Protein AF-A0AAJ2DLQ4-F1 (afdb_monomer_lite)

pLDDT: mean 81.09, std 18.71, range [34.62, 97.81]

Secondary structure (DSSP, 8-state):
----PPP-----------------SSHHHHHHHHHHHHHHHHHHHHHHHHHHHHHHHHHHHHHH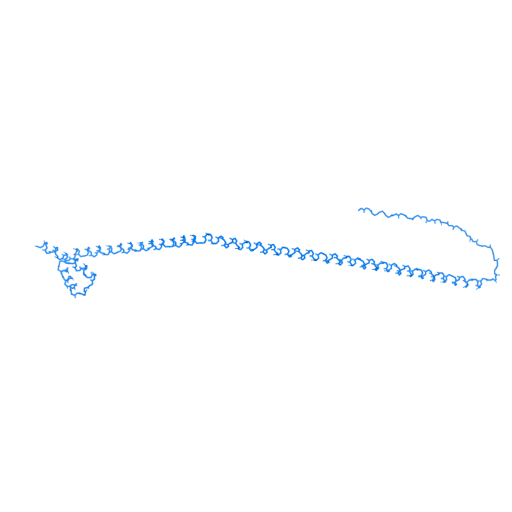HHHHHHHHHHHHHHHHHHHHHHHHHHHHHHHHHHHHHHHHHHHHHHHHHHHHHHHHHHHHHHHHHHHHHHHHHHHHHHHHHHHHHHHHHHHS-HHHHHHHHHHHHHS---HHHHHHHHHHHHHHHHHHH--

Radius of gyration: 66.44 Å; chains: 1; bounding box: 105×53×180 Å

Structure (mmCIF, N/CA/C/O backbone):
data_AF-A0AAJ2DLQ4-F1
#
_entry.id   AF-A0AAJ2DLQ4-F1
#
loop_
_atom_site.group_PDB
_atom_site.id
_atom_site.type_symbol
_atom_site.label_atom_id
_atom_site.label_alt_id
_atom_site.label_comp_id
_atom_site.label_asym_id
_atom_site.label_entity_id
_atom_site.label_seq_id
_atom_site.pdbx_PDB_ins_code
_atom_site.Cartn_x
_atom_site.Cartn_y
_atom_site.Cartn_z
_atom_site.occupancy
_atom_site.B_iso_or_equiv
_atom_site.auth_seq_id
_atom_site.auth_comp_id
_atom_site.auth_asym_id
_atom_site.auth_atom_id
_atom_site.pdbx_PDB_model_num
ATOM 1 N N . MET A 1 1 ? 45.004 25.767 -46.914 1.00 37.88 1 MET A N 1
ATOM 2 C CA . MET A 1 1 ? 46.397 25.852 -47.410 1.00 37.88 1 MET A CA 1
ATOM 3 C C . MET A 1 1 ? 46.372 26.240 -48.883 1.00 37.88 1 MET A C 1
ATOM 5 O O . MET A 1 1 ? 45.371 26.012 -49.541 1.00 37.88 1 MET A O 1
ATOM 9 N N . LYS A 1 2 ? 47.422 26.938 -49.319 1.00 35.97 2 LYS A N 1
ATOM 10 C CA . LYS A 1 2 ? 47.554 27.770 -50.526 1.00 35.97 2 LYS A CA 1
ATOM 11 C C . LYS A 1 2 ? 47.324 26.996 -51.839 1.00 35.97 2 LYS A C 1
ATOM 13 O O . LYS A 1 2 ? 47.897 25.928 -52.007 1.00 35.97 2 LYS A O 1
ATOM 18 N N . ILE A 1 3 ? 46.566 27.579 -52.774 1.00 46.31 3 ILE A N 1
ATOM 19 C CA . ILE A 1 3 ? 46.529 27.164 -54.186 1.00 46.31 3 ILE A CA 1
ATOM 20 C C . ILE A 1 3 ? 47.577 28.004 -54.924 1.00 46.31 3 ILE A C 1
ATOM 22 O O . ILE A 1 3 ? 47.355 29.176 -55.214 1.00 46.31 3 ILE A O 1
ATOM 26 N N . THR A 1 4 ? 48.745 27.423 -55.177 1.00 44.44 4 THR A N 1
ATOM 27 C CA . THR A 1 4 ? 49.742 27.948 -56.119 1.00 44.44 4 THR A CA 1
ATOM 28 C C . THR A 1 4 ? 49.509 27.285 -57.469 1.00 44.44 4 THR A C 1
ATOM 30 O O . THR A 1 4 ? 49.862 26.121 -57.643 1.00 44.44 4 THR A O 1
ATOM 33 N N . SER A 1 5 ? 48.905 28.014 -58.411 1.00 45.94 5 SER A N 1
ATOM 34 C CA . SER A 1 5 ? 48.854 27.601 -59.814 1.00 45.94 5 SER A CA 1
ATOM 35 C C . SER A 1 5 ? 50.098 28.111 -60.534 1.00 45.94 5 SER A C 1
ATOM 37 O O . SER A 1 5 ? 50.405 29.303 -60.508 1.00 45.94 5 SER A O 1
ATOM 39 N N . LEU A 1 6 ? 50.811 27.159 -61.127 1.00 46.56 6 LEU A N 1
ATOM 40 C CA . LEU A 1 6 ? 52.034 27.308 -61.901 1.00 46.56 6 LEU A CA 1
ATOM 41 C C . LEU A 1 6 ? 51.804 28.077 -63.210 1.00 46.56 6 LEU A C 1
ATOM 43 O O . LEU A 1 6 ? 50.752 27.975 -63.840 1.00 46.56 6 LEU A O 1
ATOM 47 N N . ALA A 1 7 ? 52.851 28.793 -63.613 1.00 50.50 7 ALA A N 1
ATOM 48 C CA . ALA A 1 7 ? 53.028 29.453 -64.897 1.00 50.50 7 ALA A CA 1
ATOM 49 C C . ALA A 1 7 ? 53.172 28.456 -66.058 1.00 50.50 7 ALA A C 1
ATOM 51 O O . ALA A 1 7 ? 53.771 27.397 -65.875 1.00 50.50 7 ALA A O 1
ATOM 52 N N . ILE A 1 8 ? 52.755 28.856 -67.266 1.00 49.22 8 ILE A N 1
ATOM 53 C CA . ILE A 1 8 ? 53.372 28.372 -68.506 1.00 49.22 8 ILE A CA 1
ATOM 54 C C . ILE A 1 8 ? 53.705 29.555 -69.416 1.00 49.22 8 ILE A C 1
ATOM 56 O O . ILE A 1 8 ? 52.907 30.447 -69.692 1.00 49.22 8 ILE A O 1
ATOM 60 N N . THR A 1 9 ? 54.970 29.509 -69.791 1.00 43.44 9 THR A N 1
ATOM 61 C CA . THR A 1 9 ? 55.842 30.415 -70.514 1.00 43.44 9 THR A CA 1
ATOM 62 C C . THR A 1 9 ? 55.790 30.166 -72.023 1.00 43.44 9 THR A C 1
ATOM 64 O O . THR A 1 9 ? 55.446 29.072 -72.457 1.00 43.44 9 THR A O 1
ATOM 67 N N . ALA A 1 10 ? 56.347 31.134 -72.762 1.00 40.91 10 ALA A N 1
ATOM 68 C CA . ALA A 1 10 ? 56.926 31.017 -74.107 1.00 40.91 10 ALA A CA 1
ATOM 69 C C . ALA A 1 10 ? 55.930 30.898 -75.281 1.00 40.91 10 ALA A C 1
ATOM 71 O O . ALA A 1 10 ? 54.938 30.196 -75.221 1.00 40.91 10 ALA A O 1
ATOM 72 N N . GLY A 1 11 ? 56.146 31.552 -76.417 1.00 38.03 11 GLY A N 1
ATOM 73 C CA . GLY A 1 11 ? 57.280 32.353 -76.844 1.00 38.03 11 GLY A CA 1
ATOM 74 C C . GLY A 1 11 ? 57.188 32.649 -78.343 1.00 38.03 11 GLY A C 1
ATOM 75 O O . GLY A 1 11 ? 56.412 32.037 -79.066 1.00 38.03 11 GLY A O 1
ATOM 76 N N . LEU A 1 12 ? 58.054 33.575 -78.751 1.00 44.09 12 LEU A N 1
ATOM 77 C CA . LEU A 1 12 ? 58.609 33.786 -80.091 1.00 44.09 12 LEU A CA 1
ATOM 78 C C . LEU A 1 12 ? 57.694 34.250 -81.243 1.00 44.09 12 LEU A C 1
ATOM 80 O O . LEU A 1 12 ? 57.064 33.484 -81.961 1.00 44.09 12 LEU A O 1
ATOM 84 N N . LEU A 1 13 ? 57.818 35.559 -81.483 1.00 46.16 13 LEU A N 1
ATOM 85 C CA . LEU A 1 13 ? 58.186 36.195 -82.756 1.00 46.16 13 LEU A CA 1
ATOM 86 C C . LEU A 1 13 ? 58.727 35.251 -83.849 1.00 46.16 13 LEU A C 1
ATOM 88 O O . LEU A 1 13 ? 59.739 34.587 -83.633 1.00 46.16 13 LEU A O 1
ATOM 92 N N . PHE A 1 14 ? 58.195 35.374 -85.069 1.00 41.28 14 PHE A N 1
ATOM 93 C CA . PHE A 1 14 ? 59.017 35.313 -86.279 1.00 41.28 14 PHE A CA 1
ATOM 94 C C . PHE A 1 14 ? 58.509 36.281 -87.352 1.00 41.28 14 PHE A C 1
ATOM 96 O O . PHE A 1 14 ? 57.311 36.461 -87.563 1.00 41.28 14 PHE A O 1
ATOM 103 N N . ALA A 1 15 ? 59.481 36.950 -87.961 1.00 39.16 15 ALA A N 1
ATOM 104 C CA . ALA A 1 15 ? 59.362 38.040 -88.906 1.00 39.16 15 ALA A CA 1
ATOM 105 C C . ALA A 1 15 ? 59.252 37.558 -90.361 1.00 39.16 15 ALA A C 1
ATOM 107 O O . ALA A 1 15 ? 59.738 36.485 -90.704 1.00 39.16 15 ALA A O 1
ATOM 108 N N . GLY A 1 16 ? 58.760 38.461 -91.214 1.00 34.62 16 GLY A N 1
ATOM 109 C CA . GLY A 1 16 ? 59.277 38.638 -92.573 1.00 34.62 16 GLY A CA 1
ATOM 110 C C . GLY A 1 16 ? 58.537 37.912 -93.696 1.00 34.62 16 GLY A C 1
ATOM 111 O O . GLY A 1 16 ? 58.620 36.699 -93.824 1.00 34.62 16 GLY A O 1
ATOM 112 N N . CYS A 1 17 ? 57.905 38.689 -94.579 1.00 36.66 17 CYS A N 1
ATOM 113 C CA . CYS A 1 17 ? 58.319 38.864 -95.983 1.00 36.66 17 CYS A CA 1
ATOM 114 C C . CYS A 1 17 ? 57.162 39.472 -96.792 1.00 36.66 17 CYS A C 1
ATOM 116 O O . CYS A 1 17 ? 56.135 38.828 -96.992 1.00 36.66 17 CYS A O 1
ATOM 118 N N . GLN A 1 18 ? 57.341 40.701 -97.293 1.00 38.44 18 GLN A N 1
ATOM 119 C CA . GLN A 1 18 ? 56.586 41.176 -98.452 1.00 38.44 18 GLN A CA 1
ATOM 120 C C . GLN A 1 18 ? 57.338 40.808 -99.727 1.00 38.44 18 GLN A C 1
ATOM 122 O O . GLN A 1 18 ? 58.557 40.931 -99.822 1.00 38.44 18 GLN A O 1
ATOM 127 N N . ALA A 1 19 ? 56.542 40.325 -100.667 1.00 40.41 19 ALA A N 1
ATOM 128 C CA . ALA A 1 19 ? 56.905 39.687 -101.909 1.00 40.41 19 ALA A CA 1
ATOM 129 C C . ALA A 1 19 ? 57.155 40.668 -103.063 1.00 40.41 19 ALA A C 1
ATOM 131 O O . ALA A 1 19 ? 56.517 41.713 -103.167 1.00 40.41 19 ALA A O 1
ATOM 132 N N . GLN A 1 20 ? 57.975 40.209 -104.003 1.00 36.38 20 GLN A N 1
ATOM 133 C CA . GLN A 1 20 ? 57.975 40.513 -105.437 1.00 36.38 20 GLN A CA 1
ATOM 134 C C . GLN A 1 20 ? 58.777 39.355 -106.088 1.00 36.38 20 GLN A C 1
ATOM 136 O O . GLN A 1 20 ? 59.769 38.938 -105.508 1.00 36.38 20 GLN A O 1
ATOM 141 N N . GLU A 1 21 ? 58.435 38.687 -107.194 1.00 36.47 21 GLU A N 1
ATOM 142 C CA . GLU A 1 21 ? 57.486 38.903 -108.285 1.00 36.47 21 GLU A CA 1
ATOM 143 C C . GLU A 1 21 ? 56.966 37.546 -108.852 1.00 36.47 21 GLU A C 1
ATOM 145 O O . GLU A 1 21 ? 57.405 36.464 -108.482 1.00 36.47 21 GLU A O 1
ATOM 150 N N . LYS A 1 22 ? 55.979 37.658 -109.746 1.00 44.88 22 LYS A N 1
ATOM 151 C CA . LYS A 1 22 ? 55.128 36.686 -110.487 1.00 44.88 22 LYS A CA 1
ATOM 152 C C . LYS A 1 22 ? 55.914 35.675 -111.385 1.00 44.88 22 LYS A C 1
ATOM 154 O O . LYS A 1 22 ? 57.047 36.001 -111.714 1.00 44.88 22 LYS A O 1
ATOM 159 N N . PRO A 1 23 ? 55.341 34.533 -111.891 1.00 46.25 23 PRO A N 1
ATOM 160 C CA . PRO A 1 23 ? 54.107 34.539 -112.697 1.00 46.25 23 PRO A CA 1
ATOM 161 C C . PRO A 1 23 ? 53.101 33.363 -112.638 1.00 46.25 23 PRO A C 1
ATOM 163 O O . PRO A 1 23 ? 53.409 32.180 -112.658 1.00 46.25 23 PRO A O 1
ATOM 166 N N . LYS A 1 24 ? 51.830 33.792 -112.692 1.00 49.19 24 LYS A N 1
ATOM 167 C CA . LYS A 1 24 ? 50.660 33.257 -113.416 1.00 49.19 24 LYS A CA 1
ATOM 168 C C . LYS A 1 24 ? 50.905 32.049 -114.346 1.00 49.19 24 LYS A C 1
ATOM 170 O O . LYS A 1 24 ? 51.494 32.240 -115.405 1.00 49.19 24 LYS A O 1
ATOM 175 N N . LYS A 1 25 ? 50.245 30.918 -114.039 1.00 42.00 25 LYS A N 1
ATOM 176 C CA . LYS A 1 25 ? 49.284 30.166 -114.902 1.00 42.00 25 LYS A CA 1
ATOM 177 C C . LYS A 1 25 ? 49.093 28.675 -114.524 1.00 42.00 25 LYS A C 1
ATOM 179 O O . LYS A 1 25 ? 48.755 27.889 -115.389 1.00 42.00 25 LYS A O 1
ATOM 184 N N . GLU A 1 26 ? 49.179 28.274 -113.252 1.00 41.88 26 GLU A N 1
ATOM 185 C CA . GLU A 1 26 ? 48.744 26.911 -112.835 1.00 41.88 26 GLU A CA 1
ATOM 186 C C . GLU A 1 26 ? 47.926 26.850 -111.523 1.00 41.88 26 GLU A C 1
ATOM 188 O O . GLU A 1 26 ? 47.514 25.779 -111.092 1.00 41.88 26 GLU A O 1
ATOM 193 N N . ALA A 1 27 ? 47.608 27.990 -110.899 1.00 43.84 27 ALA A N 1
ATOM 194 C CA . ALA A 1 27 ? 47.129 28.035 -109.508 1.00 43.84 27 ALA A CA 1
ATOM 195 C C . ALA A 1 27 ? 45.662 27.604 -109.258 1.00 43.84 27 ALA A C 1
ATOM 197 O O . ALA A 1 27 ? 45.304 27.274 -108.133 1.00 43.84 27 ALA A O 1
ATOM 198 N N . ALA A 1 28 ? 44.793 27.559 -110.275 1.00 44.59 28 ALA A N 1
ATOM 199 C CA . ALA A 1 28 ? 43.360 27.303 -110.056 1.00 44.59 28 ALA A CA 1
ATOM 200 C C . ALA A 1 28 ? 42.999 25.818 -109.817 1.00 44.59 28 ALA A C 1
ATOM 202 O O . ALA A 1 28 ? 41.897 25.519 -109.356 1.00 44.59 28 ALA A O 1
ATOM 203 N N . LYS A 1 29 ? 43.899 24.869 -110.121 1.00 44.53 29 LYS A N 1
ATOM 204 C CA . LYS A 1 29 ? 43.704 23.438 -109.801 1.00 44.53 29 LYS A CA 1
ATOM 205 C C . LYS A 1 29 ? 44.349 23.032 -108.476 1.00 44.53 29 LYS A C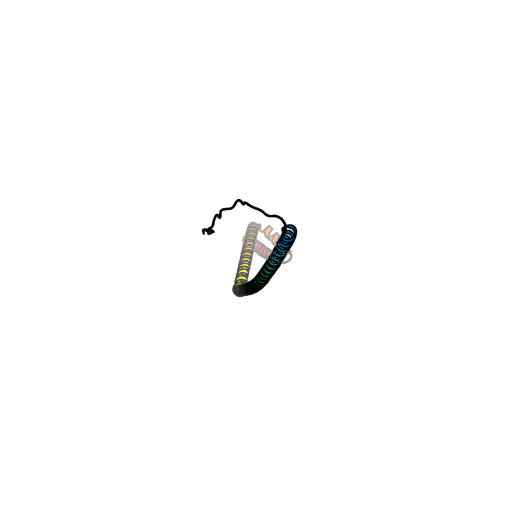 1
ATOM 207 O O . LYS A 1 29 ? 43.873 22.088 -107.852 1.00 44.53 29 LYS A O 1
ATOM 212 N N . THR A 1 30 ? 45.375 23.747 -108.028 1.00 46.75 30 THR A N 1
ATOM 213 C CA . THR A 1 30 ? 46.110 23.467 -106.788 1.00 46.75 30 THR A CA 1
ATOM 214 C C . THR A 1 30 ? 45.344 23.938 -105.547 1.00 46.75 30 THR A C 1
ATOM 216 O O . THR A 1 30 ? 45.248 23.185 -104.584 1.00 46.75 30 THR A O 1
ATOM 219 N N . GLU A 1 31 ? 44.657 25.085 -105.606 1.00 51.31 31 GLU A N 1
ATOM 220 C CA . GLU A 1 31 ? 43.888 25.640 -104.472 1.00 51.31 31 GLU A CA 1
ATOM 221 C C . GLU A 1 31 ? 42.673 24.771 -104.069 1.00 51.31 31 GLU A C 1
ATOM 223 O O . GLU A 1 31 ? 42.384 24.578 -102.888 1.00 51.31 31 GLU A O 1
ATOM 228 N N . LYS A 1 32 ? 42.001 24.139 -105.044 1.00 54.00 32 LYS A N 1
ATOM 229 C CA . LYS A 1 32 ? 40.868 23.221 -104.799 1.00 54.00 32 LYS A CA 1
ATOM 230 C C . LYS A 1 32 ? 41.306 21.871 -104.213 1.00 54.00 32 LYS A C 1
ATOM 232 O O . LYS A 1 32 ? 40.528 21.210 -103.526 1.00 54.00 32 LYS A O 1
ATOM 237 N N . VAL A 1 33 ? 42.539 21.446 -104.493 1.00 56.75 33 VAL A N 1
ATOM 238 C CA . VAL A 1 33 ? 43.141 20.242 -103.895 1.00 56.75 33 VAL A CA 1
ATOM 239 C C . VAL A 1 33 ? 43.591 20.533 -102.462 1.00 56.75 33 VAL A C 1
ATOM 241 O O . VAL A 1 33 ? 43.447 19.676 -101.596 1.00 56.75 33 VAL A O 1
ATOM 244 N N . GLU A 1 34 ? 44.064 21.745 -102.186 1.00 57.69 34 GLU A N 1
ATOM 245 C CA . GLU A 1 34 ? 44.500 22.163 -100.852 1.00 57.69 34 GLU A CA 1
ATOM 246 C C . GLU A 1 34 ? 43.324 22.387 -99.888 1.00 57.69 34 GLU A C 1
ATOM 248 O O . GLU A 1 34 ? 43.374 21.923 -98.751 1.00 57.69 34 GLU A O 1
ATOM 253 N N . GLN A 1 35 ? 42.208 22.958 -100.361 1.00 59.56 35 GLN A N 1
ATOM 254 C CA . GLN A 1 35 ? 40.962 23.042 -99.583 1.00 59.56 35 GLN A CA 1
ATOM 255 C C . GLN A 1 35 ? 40.383 21.662 -99.242 1.00 59.56 35 GLN A C 1
ATOM 257 O O . GLN A 1 35 ? 39.987 21.437 -98.102 1.00 59.56 35 GLN A O 1
ATOM 262 N N . ARG A 1 36 ? 40.392 20.707 -100.187 1.00 59.28 36 ARG A N 1
ATOM 263 C CA . ARG A 1 36 ? 39.953 19.324 -99.913 1.00 59.28 36 ARG A CA 1
ATOM 264 C C . ARG A 1 36 ? 40.846 18.624 -98.892 1.00 59.28 36 ARG A C 1
ATOM 266 O O . ARG A 1 36 ? 40.330 17.939 -98.019 1.00 59.28 36 ARG A O 1
ATOM 273 N N . LYS A 1 37 ? 42.164 18.841 -98.951 1.00 63.97 37 LYS A N 1
ATOM 274 C CA . LYS A 1 37 ? 43.095 18.315 -97.942 1.00 63.97 37 LYS A CA 1
ATOM 275 C C . LYS A 1 37 ? 42.855 18.933 -96.562 1.00 63.97 37 LYS A C 1
ATOM 277 O O . LYS A 1 37 ? 42.888 18.211 -95.575 1.00 63.97 37 LYS A O 1
ATOM 282 N N . GLN A 1 38 ? 42.568 20.232 -96.472 1.00 62.78 38 GLN A N 1
ATOM 283 C CA . GLN A 1 38 ? 42.236 20.877 -95.193 1.00 62.78 38 GLN A CA 1
ATOM 284 C C . GLN A 1 38 ? 40.878 20.427 -94.629 1.00 62.78 38 GLN A C 1
ATOM 286 O O . GLN A 1 38 ? 40.742 20.292 -93.415 1.00 62.78 38 GLN A O 1
ATOM 291 N N . GLU A 1 39 ? 39.883 20.171 -95.479 1.00 68.25 39 GLU A N 1
ATOM 292 C CA . GLU A 1 39 ? 38.576 19.647 -95.061 1.00 68.25 39 GLU A CA 1
ATOM 293 C C . GLU A 1 39 ? 38.675 18.192 -94.572 1.00 68.25 39 GLU A C 1
ATOM 295 O O . GLU A 1 39 ? 38.094 17.852 -93.542 1.00 68.25 39 GLU A O 1
ATOM 300 N N . GLU A 1 40 ? 39.476 17.348 -95.233 1.00 68.81 40 GLU A N 1
ATOM 301 C CA . GLU A 1 40 ? 39.745 15.981 -94.765 1.00 68.81 40 GLU A CA 1
ATOM 302 C C . GLU A 1 40 ? 40.536 15.952 -93.453 1.00 68.81 40 GLU A C 1
ATOM 304 O O . GLU A 1 40 ? 40.215 15.154 -92.573 1.00 68.81 40 GLU A O 1
ATOM 309 N N . VAL A 1 41 ? 41.509 16.853 -93.273 1.00 72.00 41 VAL A N 1
ATOM 310 C CA . VAL A 1 41 ? 42.245 16.987 -92.004 1.00 72.00 41 VAL A CA 1
ATOM 311 C C . VAL A 1 41 ? 41.320 17.453 -90.876 1.00 72.00 41 VAL A C 1
ATOM 313 O O . VAL A 1 41 ? 41.335 16.854 -89.805 1.00 72.00 41 VAL A O 1
ATOM 316 N N . LYS A 1 42 ? 40.446 18.441 -91.112 1.00 74.12 42 LYS A N 1
ATOM 317 C CA . LYS A 1 42 ? 39.451 18.876 -90.112 1.00 74.12 42 LYS A CA 1
ATOM 318 C C . LYS A 1 42 ? 38.457 17.773 -89.756 1.00 74.12 42 LYS A C 1
ATOM 320 O O . LYS A 1 42 ? 38.122 17.605 -88.590 1.00 74.12 42 LYS A O 1
ATOM 325 N N . LYS A 1 43 ? 38.013 16.991 -90.741 1.00 76.25 43 LYS A N 1
ATOM 326 C CA . LYS A 1 43 ? 37.102 15.862 -90.517 1.00 76.25 43 LYS A CA 1
ATOM 327 C C . LYS A 1 43 ? 37.775 14.715 -89.755 1.00 76.25 43 LYS A C 1
ATOM 329 O O . LYS A 1 43 ? 37.112 14.033 -88.977 1.00 76.25 43 LYS A O 1
ATOM 334 N N . ALA A 1 44 ? 39.074 14.501 -89.962 1.00 74.69 44 ALA A N 1
ATOM 335 C CA . ALA A 1 44 ? 39.863 13.555 -89.177 1.00 74.69 44 ALA A CA 1
ATOM 336 C C . ALA A 1 44 ? 40.072 14.046 -87.732 1.00 74.69 44 ALA A C 1
ATOM 338 O O . ALA A 1 44 ? 39.935 13.258 -86.801 1.00 74.69 44 ALA A O 1
ATOM 339 N N . GLU A 1 45 ? 40.326 15.342 -87.535 1.00 79.38 45 GLU A N 1
ATOM 340 C CA . GLU A 1 45 ? 40.464 15.957 -86.208 1.00 79.38 45 GLU A CA 1
ATOM 341 C C . GLU A 1 45 ? 39.147 15.922 -85.414 1.00 79.38 45 GLU A C 1
ATOM 343 O O . GLU A 1 45 ? 39.142 15.583 -84.233 1.00 79.38 45 GLU A O 1
ATOM 348 N N . GLU A 1 46 ? 38.010 16.194 -86.063 1.00 80.56 46 GLU A N 1
ATOM 349 C CA . GLU A 1 46 ? 36.688 16.129 -85.430 1.00 80.56 46 GLU A CA 1
ATOM 350 C C . GLU A 1 46 ? 36.327 14.700 -84.999 1.00 80.56 46 GLU A C 1
ATOM 352 O O . GLU A 1 46 ? 35.844 14.501 -83.885 1.00 80.56 46 GLU A O 1
ATOM 357 N N . LYS A 1 47 ? 36.630 13.694 -85.832 1.00 81.25 47 LYS A N 1
ATOM 358 C CA . LYS A 1 47 ? 36.453 12.281 -85.466 1.00 81.25 47 LYS A CA 1
ATOM 359 C C . LYS A 1 47 ? 37.348 11.865 -84.304 1.00 81.25 47 LYS A C 1
ATOM 361 O O . LYS A 1 47 ? 36.858 11.251 -83.365 1.00 81.25 47 LYS A O 1
ATOM 366 N N . ALA A 1 48 ? 38.623 12.251 -84.328 1.00 82.56 48 ALA A N 1
ATOM 367 C CA . ALA A 1 48 ? 39.541 11.966 -83.227 1.00 82.56 48 ALA A CA 1
ATOM 368 C C . ALA A 1 48 ? 39.071 12.616 -81.913 1.00 82.56 48 ALA A C 1
ATOM 370 O O . ALA A 1 48 ? 39.193 12.026 -80.841 1.00 82.56 48 ALA A O 1
ATOM 371 N N . LYS A 1 49 ? 38.484 13.816 -81.987 1.00 83.19 49 LYS A N 1
ATOM 372 C CA . LYS A 1 49 ? 37.925 14.510 -80.824 1.00 83.19 49 LYS A CA 1
ATOM 373 C C . LYS A 1 49 ? 36.642 13.850 -80.305 1.00 83.19 49 LYS A C 1
ATOM 375 O O . LYS A 1 49 ? 36.474 13.766 -79.092 1.00 83.19 49 LYS A O 1
ATOM 380 N N . GLN A 1 50 ? 35.772 13.361 -81.192 1.00 85.12 50 GLN A N 1
ATOM 381 C CA . GLN A 1 50 ? 34.570 12.605 -80.814 1.00 85.12 50 GLN A CA 1
ATOM 382 C C . GLN A 1 50 ? 34.919 11.262 -80.158 1.00 85.12 50 GLN A C 1
ATOM 384 O O . GLN A 1 50 ? 34.369 10.952 -79.107 1.00 85.12 50 GLN A O 1
ATOM 389 N N . GLU A 1 51 ? 35.873 10.509 -80.712 1.00 84.75 51 GLU A N 1
ATOM 390 C CA . GLU A 1 51 ? 36.335 9.240 -80.127 1.00 84.75 51 GLU A CA 1
ATOM 391 C C . GLU A 1 51 ? 36.993 9.452 -78.752 1.00 84.75 51 GLU A C 1
ATOM 393 O O . GLU A 1 51 ? 36.743 8.690 -77.817 1.00 84.75 51 GLU A O 1
ATOM 398 N N . ALA A 1 52 ? 37.775 10.526 -78.590 1.00 86.69 52 ALA A N 1
ATOM 399 C CA . ALA A 1 52 ? 38.361 10.891 -77.300 1.00 86.69 52 ALA A CA 1
ATOM 400 C C . ALA A 1 52 ? 37.302 11.321 -76.264 1.00 86.69 52 ALA A C 1
ATOM 402 O O . ALA A 1 52 ? 37.413 10.964 -75.090 1.00 86.69 52 ALA A O 1
ATOM 403 N N . GLU A 1 53 ? 36.264 12.064 -76.673 1.00 90.94 53 GLU A N 1
ATOM 404 C CA . GLU A 1 53 ? 35.152 12.430 -75.783 1.00 90.94 53 GLU A CA 1
ATOM 405 C C . GLU A 1 53 ? 34.330 11.198 -75.372 1.00 90.94 53 GLU A C 1
ATOM 407 O O . GLU A 1 53 ? 33.944 11.075 -74.208 1.00 90.94 53 GLU A O 1
ATOM 412 N N . GLU A 1 54 ? 34.088 10.263 -76.292 1.00 89.31 54 GLU A N 1
ATOM 413 C CA . GLU A 1 54 ? 33.348 9.034 -76.006 1.00 89.31 54 GLU A CA 1
ATOM 414 C C . GLU A 1 54 ? 34.103 8.125 -75.025 1.00 89.31 54 GLU A C 1
ATOM 416 O O . GLU A 1 54 ? 33.511 7.649 -74.053 1.00 89.31 54 GLU A O 1
ATOM 421 N N . GLN A 1 55 ? 35.419 7.958 -75.201 1.00 88.56 55 GLN A N 1
ATOM 422 C CA . GLN A 1 55 ? 36.257 7.224 -74.245 1.00 88.56 55 GLN A CA 1
ATOM 423 C C . GLN A 1 55 ? 36.270 7.887 -72.863 1.00 88.56 55 GLN A C 1
ATOM 425 O O . GLN A 1 55 ? 36.098 7.201 -71.853 1.00 88.56 55 GLN A O 1
ATOM 430 N N . ALA A 1 56 ? 36.395 9.217 -72.801 1.00 90.56 56 ALA A N 1
ATOM 431 C CA . ALA A 1 56 ? 36.350 9.949 -71.537 1.00 90.56 56 ALA A CA 1
ATOM 432 C C . ALA A 1 56 ? 34.992 9.793 -70.825 1.00 90.56 56 ALA A C 1
ATOM 434 O O . ALA A 1 56 ? 34.950 9.613 -69.606 1.00 90.56 56 ALA A O 1
ATOM 435 N N . ARG A 1 57 ? 33.879 9.800 -71.574 1.00 91.12 57 ARG A N 1
ATOM 436 C CA . ARG A 1 57 ? 32.537 9.550 -71.021 1.00 91.12 57 ARG A CA 1
ATOM 437 C C . ARG A 1 57 ? 32.373 8.124 -70.507 1.00 91.12 57 ARG A C 1
ATOM 439 O O . ARG A 1 57 ? 31.794 7.952 -69.438 1.00 91.12 57 ARG A O 1
ATOM 446 N N . GLN A 1 58 ? 32.869 7.117 -71.227 1.00 90.25 58 GLN A N 1
ATOM 447 C CA . GLN A 1 58 ? 32.804 5.725 -70.772 1.00 90.25 58 GLN A CA 1
ATOM 448 C C . GLN A 1 58 ? 33.635 5.506 -69.502 1.00 90.25 58 GLN A C 1
ATOM 450 O O . GLN A 1 58 ? 33.159 4.863 -68.568 1.00 90.25 58 GLN A O 1
ATOM 455 N N . GLU A 1 59 ? 34.833 6.091 -69.415 1.00 90.62 59 GLU A N 1
ATOM 456 C CA . GLU A 1 59 ? 35.663 6.001 -68.208 1.00 90.62 59 GLU A CA 1
ATOM 457 C C . GLU A 1 59 ? 35.008 6.714 -67.012 1.00 90.62 59 GLU A C 1
ATOM 459 O O . GLU A 1 59 ? 35.045 6.215 -65.885 1.00 90.62 59 GLU A O 1
ATOM 464 N N . GLN A 1 60 ? 34.361 7.860 -67.248 1.00 91.94 60 GLN A N 1
ATOM 465 C CA . GLN A 1 60 ? 33.616 8.572 -66.211 1.00 91.94 60 GLN A CA 1
ATOM 466 C C . GLN A 1 60 ? 32.384 7.783 -65.742 1.00 91.94 60 GLN A C 1
ATOM 468 O O . GLN A 1 60 ? 32.155 7.693 -64.537 1.00 91.94 60 GLN A O 1
ATOM 473 N N . ALA A 1 61 ? 31.635 7.170 -66.664 1.00 92.56 61 ALA A N 1
ATOM 474 C CA . ALA A 1 61 ? 30.486 6.328 -66.337 1.00 92.56 61 ALA A CA 1
ATOM 475 C C . ALA A 1 61 ? 30.900 5.089 -65.525 1.00 92.56 61 ALA A C 1
ATOM 477 O O . ALA A 1 61 ? 30.280 4.794 -64.506 1.00 92.56 61 ALA A O 1
ATOM 478 N N . ALA A 1 62 ? 31.995 4.423 -65.909 1.00 93.44 62 ALA A N 1
ATOM 479 C CA . ALA A 1 62 ? 32.526 3.276 -65.173 1.00 93.44 62 ALA A CA 1
ATOM 480 C C . ALA A 1 62 ? 32.968 3.651 -63.746 1.00 93.44 62 ALA A C 1
ATOM 482 O O . ALA A 1 62 ? 32.689 2.920 -62.795 1.00 93.44 62 ALA A O 1
ATOM 483 N N . LYS A 1 63 ? 33.609 4.817 -63.567 1.00 93.00 63 LYS A N 1
ATOM 484 C CA . LYS A 1 63 ? 33.984 5.323 -62.234 1.00 93.00 63 LYS A CA 1
ATOM 485 C C . LYS A 1 63 ? 32.768 5.675 -61.376 1.00 93.00 63 LYS A C 1
ATOM 487 O O . LYS A 1 63 ? 32.778 5.388 -60.181 1.00 93.00 63 LYS A O 1
ATOM 492 N N . GLU A 1 64 ? 31.732 6.283 -61.957 1.00 93.00 64 GLU A N 1
ATOM 493 C CA . GLU A 1 64 ? 30.499 6.597 -61.224 1.00 93.00 64 GLU A CA 1
ATOM 494 C C . GLU A 1 64 ? 29.762 5.319 -60.797 1.00 93.00 64 GLU A C 1
ATOM 496 O O . GLU A 1 64 ? 29.297 5.225 -59.660 1.00 93.00 64 GLU A O 1
ATOM 501 N N . GLU A 1 65 ? 29.693 4.313 -61.671 1.00 92.38 65 GLU A N 1
ATOM 502 C CA . GLU A 1 65 ? 29.066 3.030 -61.352 1.00 92.38 65 GLU A CA 1
ATOM 503 C C . GLU A 1 65 ? 29.817 2.294 -60.235 1.00 92.38 65 GLU A C 1
ATOM 505 O O . GLU A 1 65 ? 29.190 1.825 -59.282 1.00 92.38 65 GLU A O 1
ATOM 510 N N . GLN A 1 66 ? 31.153 2.285 -60.274 1.00 93.44 66 GLN A N 1
ATOM 511 C CA . GLN A 1 66 ? 31.962 1.718 -59.195 1.00 93.44 66 GLN A CA 1
ATOM 512 C C . GLN A 1 66 ? 31.726 2.445 -57.859 1.00 93.44 66 GLN A C 1
ATOM 514 O O . GLN A 1 66 ? 31.513 1.796 -56.834 1.00 93.44 66 GLN A O 1
ATOM 519 N N . GLN A 1 67 ? 31.685 3.783 -57.856 1.00 93.88 67 GLN A N 1
ATOM 520 C CA . GLN A 1 67 ? 31.394 4.553 -56.640 1.00 93.88 67 GLN A CA 1
ATOM 521 C C . GLN A 1 67 ? 29.991 4.281 -56.089 1.00 93.88 67 GLN A C 1
ATOM 523 O O . GLN A 1 67 ? 29.808 4.242 -54.871 1.00 93.88 67 GLN A O 1
ATOM 528 N N . ARG A 1 68 ? 28.992 4.073 -56.956 1.00 94.25 68 ARG A N 1
ATOM 529 C CA . ARG A 1 68 ? 27.639 3.693 -56.520 1.00 94.25 68 ARG A CA 1
ATOM 530 C C . ARG A 1 68 ? 27.629 2.324 -55.849 1.00 94.25 68 ARG A C 1
ATOM 532 O O . ARG A 1 68 ? 27.019 2.200 -54.791 1.00 94.25 68 ARG A O 1
ATOM 539 N N . GLN A 1 69 ? 28.327 1.337 -56.412 1.00 93.56 69 GLN A N 1
ATOM 540 C CA . GLN A 1 69 ? 28.411 -0.004 -55.824 1.00 93.56 69 GLN A CA 1
ATOM 541 C C . GLN A 1 69 ? 29.130 0.005 -54.467 1.00 93.56 69 GLN A C 1
ATOM 543 O O . GLN A 1 69 ? 28.649 -0.610 -53.515 1.00 93.56 69 GLN A O 1
ATOM 548 N N . GLU A 1 70 ? 30.234 0.746 -54.339 1.00 94.00 70 GLU A N 1
ATOM 549 C CA . GLU A 1 70 ? 30.947 0.896 -53.062 1.00 94.00 70 GLU A CA 1
ATOM 550 C C . GLU A 1 70 ? 30.080 1.601 -52.005 1.00 94.00 70 GLU A C 1
ATOM 552 O O . GLU A 1 70 ? 29.990 1.143 -50.863 1.00 94.00 70 GLU A O 1
ATOM 557 N N . ALA A 1 71 ? 29.373 2.669 -52.389 1.00 94.06 71 ALA A N 1
ATOM 558 C CA . ALA A 1 71 ? 28.469 3.384 -51.492 1.00 94.06 71 ALA A CA 1
ATOM 559 C C . ALA A 1 71 ? 27.267 2.527 -51.056 1.00 94.06 71 ALA A C 1
ATOM 561 O O . ALA A 1 71 ? 26.838 2.608 -49.903 1.00 94.06 71 ALA A O 1
ATOM 562 N N . GLU A 1 72 ? 26.713 1.702 -51.947 1.00 94.12 72 GLU A N 1
ATOM 563 C CA . GLU A 1 72 ? 25.613 0.793 -51.616 1.00 94.12 72 GLU A CA 1
ATOM 564 C C . GLU A 1 72 ? 26.071 -0.334 -50.683 1.00 94.12 72 GLU A C 1
ATOM 566 O O . GLU A 1 72 ? 25.413 -0.599 -49.674 1.00 94.12 72 GLU A O 1
ATOM 571 N N . ALA A 1 73 ? 27.238 -0.933 -50.946 1.00 94.25 73 ALA A N 1
ATOM 572 C CA . ALA A 1 73 ? 27.833 -1.935 -50.065 1.00 94.25 73 ALA A CA 1
ATOM 573 C C . ALA A 1 73 ? 28.094 -1.369 -48.657 1.00 94.25 73 ALA A C 1
ATOM 575 O O . ALA A 1 73 ? 27.792 -2.025 -47.656 1.00 94.25 73 ALA A O 1
ATOM 576 N N . GLN A 1 74 ? 28.583 -0.126 -48.565 1.00 94.44 74 GLN A N 1
ATOM 577 C CA . GLN A 1 74 ? 28.792 0.550 -47.286 1.00 94.44 74 GLN A CA 1
ATOM 578 C C . GLN A 1 74 ? 27.472 0.808 -46.545 1.00 94.44 74 GLN A C 1
ATOM 580 O O . GLN A 1 74 ? 27.391 0.546 -45.345 1.00 94.44 74 GLN A O 1
ATOM 585 N N . ARG A 1 75 ? 26.419 1.257 -47.244 1.00 94.00 75 ARG A N 1
ATOM 586 C CA . ARG A 1 75 ? 25.089 1.459 -46.639 1.00 94.00 75 ARG A CA 1
ATOM 587 C C . ARG A 1 75 ? 24.495 0.157 -46.108 1.00 94.00 75 ARG A C 1
ATOM 589 O O . ARG A 1 75 ? 23.974 0.148 -44.997 1.00 94.00 75 ARG A O 1
ATOM 596 N N . GLN A 1 76 ? 24.610 -0.942 -46.854 1.00 92.69 76 GLN A N 1
ATOM 597 C CA . GLN A 1 76 ? 24.129 -2.250 -46.398 1.00 92.69 76 GLN A CA 1
ATOM 598 C C . GLN A 1 76 ? 24.903 -2.756 -45.172 1.00 92.69 76 GLN A C 1
ATOM 600 O O . GLN A 1 76 ? 24.307 -3.338 -44.263 1.00 92.69 76 GLN A O 1
ATOM 605 N N . ALA A 1 77 ? 26.220 -2.532 -45.122 1.00 93.81 77 ALA A N 1
ATOM 606 C CA . ALA A 1 77 ? 27.033 -2.878 -43.959 1.00 93.81 77 ALA A CA 1
ATOM 607 C C . ALA A 1 77 ? 26.651 -2.041 -42.724 1.00 93.81 77 ALA A C 1
ATOM 609 O O . ALA A 1 77 ? 26.488 -2.595 -41.636 1.00 93.81 77 ALA A O 1
ATOM 610 N N . GLU A 1 78 ? 26.446 -0.730 -42.892 1.00 94.38 78 GLU A N 1
ATOM 611 C CA . GLU A 1 78 ? 26.021 0.169 -41.813 1.00 94.38 78 GLU A CA 1
ATOM 612 C C . GLU A 1 78 ? 24.622 -0.187 -41.286 1.00 94.38 78 GLU A C 1
ATOM 614 O O . GLU A 1 78 ? 24.400 -0.200 -40.075 1.00 94.38 78 GLU A O 1
ATOM 619 N N . GLU A 1 79 ? 23.678 -0.522 -42.168 1.00 93.62 79 GLU A N 1
ATOM 620 C CA . GLU A 1 79 ? 22.326 -0.911 -41.764 1.00 93.62 79 GLU A CA 1
ATOM 621 C C . GLU A 1 79 ? 22.324 -2.220 -40.966 1.00 93.62 79 GLU A C 1
ATOM 623 O O . GLU A 1 79 ? 21.683 -2.299 -39.915 1.00 93.62 79 GLU A O 1
ATOM 628 N N . LYS A 1 80 ? 23.097 -3.224 -41.402 1.00 93.62 80 LYS A N 1
ATOM 629 C CA . LYS A 1 80 ? 23.256 -4.481 -40.656 1.00 93.62 80 LYS A CA 1
ATOM 630 C C . LYS A 1 80 ? 23.887 -4.253 -39.284 1.00 93.62 80 LYS A C 1
ATOM 632 O O . LYS A 1 80 ? 23.391 -4.798 -38.301 1.00 93.62 80 LYS A O 1
ATOM 637 N N . ALA A 1 81 ? 24.921 -3.414 -39.202 1.00 94.19 81 ALA A N 1
ATOM 638 C CA . ALA A 1 81 ? 25.551 -3.070 -37.929 1.00 94.19 81 ALA A CA 1
ATOM 639 C C . ALA A 1 81 ? 24.561 -2.382 -36.972 1.00 94.19 81 ALA A C 1
ATOM 641 O O . ALA A 1 81 ? 24.459 -2.770 -35.809 1.00 94.19 81 ALA A O 1
ATOM 642 N N . LYS A 1 82 ? 23.756 -1.431 -37.470 1.00 94.31 82 LYS A N 1
ATOM 643 C CA . LYS A 1 82 ? 22.706 -0.771 -36.675 1.00 94.31 82 LYS A CA 1
ATOM 644 C C . LYS A 1 82 ? 21.619 -1.739 -36.211 1.00 94.31 82 LYS A C 1
ATOM 646 O O . LYS A 1 82 ? 21.151 -1.624 -35.080 1.00 94.31 82 LYS A O 1
ATOM 651 N N . GLN A 1 83 ? 21.202 -2.685 -37.055 1.00 91.88 83 GLN A N 1
ATOM 652 C CA . GLN A 1 83 ? 20.216 -3.697 -36.666 1.00 91.88 83 GLN A CA 1
ATOM 653 C C . GLN A 1 83 ? 20.757 -4.630 -35.576 1.00 91.88 83 GLN A C 1
ATOM 655 O O . GLN A 1 83 ? 20.044 -4.906 -34.612 1.00 91.88 83 GLN A O 1
ATOM 660 N N . GLU A 1 84 ? 22.012 -5.075 -35.685 1.00 92.94 84 GLU A N 1
ATOM 661 C CA . GLU A 1 84 ? 22.638 -5.927 -34.668 1.00 92.94 84 GLU A CA 1
ATOM 662 C C . GLU A 1 84 ? 22.814 -5.186 -33.335 1.00 92.94 84 GLU A C 1
ATOM 664 O O . GLU A 1 84 ? 22.512 -5.737 -32.275 1.00 92.94 84 GLU A O 1
ATOM 669 N N . GLU A 1 85 ? 23.247 -3.924 -33.373 1.00 93.19 85 GLU A N 1
ATOM 670 C CA . GLU A 1 85 ? 23.374 -3.100 -32.170 1.00 93.19 85 GLU A CA 1
ATOM 671 C C . GLU A 1 85 ? 22.014 -2.890 -31.494 1.00 93.19 85 GLU A C 1
ATOM 673 O O . GLU A 1 85 ? 21.883 -3.099 -30.286 1.00 93.19 85 GLU A O 1
ATOM 678 N N . LYS A 1 86 ? 20.973 -2.577 -32.273 1.00 92.75 86 LYS A N 1
ATOM 679 C CA . LYS A 1 86 ? 19.610 -2.424 -31.753 1.00 92.75 86 LYS A CA 1
ATOM 680 C C . LYS A 1 86 ? 19.084 -3.723 -31.137 1.00 92.75 86 LYS A C 1
ATOM 682 O O . LYS A 1 86 ? 18.488 -3.684 -30.064 1.00 92.75 86 LYS A O 1
ATOM 687 N N . ALA A 1 87 ? 19.337 -4.870 -31.768 1.00 91.94 87 ALA A N 1
ATOM 688 C CA . ALA A 1 87 ? 18.943 -6.172 -31.231 1.00 91.94 87 ALA A CA 1
ATOM 689 C C . ALA A 1 87 ? 19.661 -6.495 -29.908 1.00 91.94 87 ALA A C 1
ATOM 691 O O . ALA A 1 87 ? 19.035 -7.003 -28.976 1.00 91.94 87 ALA A O 1
ATOM 692 N N . LYS A 1 88 ? 20.955 -6.160 -29.788 1.00 93.56 88 LYS A N 1
ATOM 693 C CA . LYS A 1 88 ? 21.712 -6.309 -28.533 1.00 93.56 88 LYS A CA 1
ATOM 694 C C . LYS A 1 88 ? 21.166 -5.405 -27.431 1.00 93.56 88 LYS A C 1
ATOM 696 O O . LYS A 1 88 ? 20.950 -5.888 -26.322 1.00 93.56 88 LYS A O 1
ATOM 701 N N . GLN A 1 89 ? 20.891 -4.137 -27.741 1.00 91.06 89 GLN A N 1
ATOM 702 C CA . GLN A 1 89 ? 20.306 -3.195 -26.783 1.00 91.06 89 GLN A CA 1
ATOM 703 C C . GLN A 1 89 ? 18.924 -3.654 -26.303 1.00 91.06 89 GLN A C 1
ATOM 705 O O . GLN A 1 89 ? 18.648 -3.611 -25.106 1.00 91.06 89 GLN A O 1
ATOM 710 N N . GLU A 1 90 ? 18.065 -4.146 -27.202 1.00 91.00 90 GLU A N 1
ATOM 711 C CA . GLU A 1 90 ? 16.740 -4.651 -26.826 1.00 91.00 90 GLU A CA 1
ATOM 712 C C . GLU A 1 90 ? 16.836 -5.906 -25.944 1.00 91.00 90 GLU A C 1
ATOM 714 O O . GLU A 1 90 ? 16.105 -6.034 -24.959 1.00 91.00 90 GLU A O 1
ATOM 719 N N . LEU A 1 91 ? 17.764 -6.818 -26.251 1.00 92.88 91 LEU A N 1
ATOM 720 C CA . LEU A 1 91 ? 18.009 -8.005 -25.433 1.00 92.88 91 LEU A CA 1
ATOM 721 C C . LEU A 1 91 ? 18.530 -7.635 -24.037 1.00 92.88 91 LEU A C 1
ATOM 723 O O . LEU A 1 91 ? 18.091 -8.216 -23.046 1.00 92.88 91 LEU A O 1
ATOM 727 N N . GLU A 1 92 ? 19.451 -6.675 -23.945 1.00 92.75 92 GLU A N 1
ATOM 728 C CA . GLU A 1 92 ? 19.982 -6.195 -22.667 1.00 92.75 92 GLU A CA 1
ATOM 729 C C . GLU A 1 92 ? 18.901 -5.482 -21.842 1.00 92.75 92 GLU A C 1
ATOM 731 O O . GLU A 1 92 ? 18.773 -5.740 -20.646 1.00 92.75 92 GLU A O 1
ATOM 736 N N . ALA A 1 93 ? 18.066 -4.654 -22.476 1.00 90.88 93 ALA A N 1
ATOM 737 C CA . ALA A 1 93 ? 16.929 -4.010 -21.822 1.00 90.88 93 ALA A CA 1
ATOM 738 C C . ALA A 1 93 ? 15.913 -5.038 -21.290 1.00 90.88 93 ALA A C 1
ATOM 740 O O . ALA A 1 93 ? 15.433 -4.910 -20.161 1.00 90.88 93 ALA A O 1
ATOM 741 N N . LYS A 1 94 ? 15.632 -6.099 -22.059 1.00 90.31 94 LYS A N 1
ATOM 742 C CA . LYS A 1 94 ? 14.774 -7.217 -21.629 1.00 90.31 94 LYS A CA 1
ATOM 743 C C . LYS A 1 94 ? 15.365 -8.010 -20.462 1.00 90.31 94 LYS A C 1
ATOM 745 O O . LYS A 1 94 ? 14.625 -8.440 -19.584 1.00 90.31 94 LYS A O 1
ATOM 750 N N . LYS A 1 95 ? 16.686 -8.203 -20.422 1.00 91.75 95 LYS A N 1
ATOM 751 C CA . LYS A 1 95 ? 17.348 -8.851 -19.278 1.00 91.75 95 LYS A CA 1
ATOM 752 C C . LYS A 1 95 ? 17.260 -7.994 -18.018 1.00 91.75 95 LYS A C 1
ATOM 754 O O . LYS A 1 95 ? 16.827 -8.499 -16.993 1.00 91.75 95 LYS A O 1
ATOM 759 N N . LYS A 1 96 ? 17.578 -6.699 -18.121 1.00 86.69 96 LYS A N 1
ATOM 760 C CA . LYS A 1 96 ? 17.517 -5.764 -16.984 1.00 86.69 96 LYS A CA 1
ATOM 761 C C . LYS A 1 96 ? 16.114 -5.642 -16.393 1.00 86.69 96 LYS A C 1
ATOM 763 O O . LYS A 1 96 ? 15.975 -5.574 -15.181 1.00 86.69 96 LYS A O 1
ATOM 768 N N . THR A 1 97 ? 15.084 -5.608 -17.239 1.00 84.19 97 THR A N 1
ATOM 769 C CA . THR A 1 97 ? 13.684 -5.571 -16.776 1.00 84.19 97 THR A CA 1
ATOM 770 C C . THR A 1 97 ? 13.309 -6.854 -16.046 1.00 84.19 97 THR A C 1
ATOM 772 O O . THR A 1 97 ? 12.827 -6.779 -14.925 1.00 84.19 97 THR A O 1
ATOM 775 N N . LYS A 1 98 ? 13.646 -8.022 -16.602 1.00 87.06 98 LYS A N 1
ATOM 776 C CA . LYS A 1 98 ? 13.390 -9.305 -15.940 1.00 87.06 98 LYS A CA 1
ATOM 777 C C . LYS A 1 98 ? 14.111 -9.446 -14.590 1.00 87.06 98 LYS A C 1
ATOM 779 O O . LYS A 1 98 ? 13.503 -9.886 -13.624 1.00 87.06 98 LYS A O 1
ATOM 784 N N . GLU A 1 99 ? 15.383 -9.054 -14.511 1.00 85.50 99 GLU A N 1
ATOM 785 C CA . GLU A 1 99 ? 16.146 -9.062 -13.250 1.00 85.50 99 GLU A CA 1
ATOM 786 C C . GLU A 1 99 ? 15.550 -8.096 -12.213 1.00 85.50 99 GLU A C 1
ATOM 788 O O . GLU A 1 99 ? 15.570 -8.370 -11.013 1.00 85.50 99 GLU A O 1
ATOM 793 N N . ASN A 1 100 ? 15.004 -6.961 -12.662 1.00 88.00 100 ASN A N 1
ATOM 794 C CA . ASN A 1 100 ? 14.318 -6.018 -11.786 1.00 88.00 100 ASN A CA 1
ATOM 795 C C . ASN A 1 100 ? 13.004 -6.596 -11.243 1.00 88.00 100 ASN A C 1
ATOM 797 O O . ASN A 1 100 ? 12.775 -6.514 -10.038 1.00 88.00 100 ASN A O 1
ATOM 801 N N . ASP A 1 101 ? 12.197 -7.225 -12.100 1.00 87.19 101 ASP A N 1
ATOM 802 C CA . ASP A 1 101 ? 10.940 -7.867 -11.707 1.00 87.19 101 ASP A CA 1
ATOM 803 C C . ASP A 1 101 ? 11.181 -8.993 -10.684 1.00 87.19 101 ASP A C 1
ATOM 805 O O . ASP A 1 101 ? 10.522 -9.037 -9.646 1.00 87.19 101 ASP A O 1
ATOM 809 N N . GLU A 1 102 ? 12.183 -9.851 -10.918 1.00 89.38 102 GLU A N 1
ATOM 810 C CA . GLU A 1 102 ? 12.571 -10.925 -9.987 1.00 89.38 102 GLU A CA 1
ATOM 811 C C . GLU A 1 102 ? 13.032 -10.370 -8.624 1.00 89.38 102 GLU A C 1
ATOM 813 O O . GLU A 1 102 ? 12.691 -10.915 -7.572 1.00 89.38 102 GLU A O 1
ATOM 818 N N . SER A 1 103 ? 13.761 -9.249 -8.621 1.00 87.69 103 SER A N 1
ATOM 819 C CA . SER A 1 103 ? 14.202 -8.568 -7.396 1.00 87.69 103 SER A CA 1
ATOM 820 C C . SER A 1 103 ? 13.032 -7.984 -6.595 1.00 87.69 103 SER A C 1
ATOM 822 O O . SER A 1 103 ? 12.975 -8.138 -5.372 1.00 87.69 103 SER A O 1
ATOM 824 N N . ILE A 1 104 ? 12.063 -7.359 -7.273 1.00 83.12 104 ILE A N 1
ATOM 825 C CA . ILE A 1 104 ? 10.850 -6.822 -6.637 1.00 83.12 104 ILE A CA 1
ATOM 826 C C . ILE A 1 104 ? 10.021 -7.955 -6.026 1.00 83.12 104 ILE A C 1
ATOM 828 O O . ILE A 1 104 ? 9.557 -7.834 -4.888 1.00 83.12 104 ILE A O 1
ATOM 832 N N . GLU A 1 105 ? 9.852 -9.066 -6.745 1.00 81.62 105 GLU A N 1
ATOM 833 C CA . GLU A 1 105 ? 9.111 -10.227 -6.249 1.00 81.62 105 GLU A CA 1
ATOM 834 C C . GLU A 1 105 ? 9.788 -10.827 -5.008 1.00 81.62 105 GLU A C 1
ATOM 836 O O . GLU A 1 105 ? 9.124 -11.111 -4.007 1.00 81.62 105 GLU A O 1
ATOM 841 N N . GLN A 1 106 ? 11.119 -10.945 -5.023 1.00 81.56 106 GLN A N 1
ATOM 842 C CA . GLN A 1 106 ? 11.879 -11.448 -3.883 1.00 81.56 106 GLN A CA 1
ATOM 843 C C . GLN A 1 106 ? 11.769 -10.529 -2.657 1.00 81.56 106 GLN A C 1
ATOM 845 O O . GLN A 1 106 ? 11.485 -11.018 -1.564 1.00 81.56 106 GLN A O 1
ATOM 850 N N . ALA A 1 107 ? 11.929 -9.213 -2.829 1.00 77.06 107 ALA A N 1
ATOM 851 C CA . ALA A 1 107 ? 11.780 -8.247 -1.738 1.00 77.06 107 ALA A CA 1
ATOM 852 C C . ALA A 1 107 ? 10.368 -8.285 -1.130 1.00 77.06 107 ALA A C 1
ATOM 854 O O . ALA A 1 107 ? 10.208 -8.260 0.091 1.00 77.06 107 ALA A O 1
ATOM 855 N N . SER A 1 108 ? 9.344 -8.412 -1.978 1.00 76.50 108 SER A N 1
ATOM 856 C CA . SER A 1 108 ? 7.949 -8.528 -1.539 1.00 76.50 108 SER A CA 1
ATOM 857 C C . SER A 1 108 ? 7.710 -9.811 -0.742 1.00 76.50 108 SER A C 1
ATOM 859 O O . SER A 1 108 ? 6.986 -9.801 0.249 1.00 76.50 108 SER A O 1
ATOM 861 N N . LYS A 1 109 ? 8.351 -10.917 -1.132 1.00 79.50 109 LYS A N 1
ATOM 862 C CA . LYS A 1 109 ? 8.251 -12.199 -0.428 1.00 79.50 109 LYS A CA 1
ATOM 863 C C . LYS A 1 109 ? 8.974 -12.201 0.921 1.00 79.50 109 LYS A C 1
ATOM 865 O O . LYS A 1 109 ? 8.529 -12.888 1.835 1.00 79.50 109 LYS A O 1
ATOM 870 N N . GLU A 1 110 ? 10.084 -11.476 1.030 1.00 77.31 110 GLU A N 1
ATOM 871 C CA . GLU A 1 110 ? 10.891 -11.405 2.251 1.00 77.31 110 GLU A CA 1
ATOM 872 C C . GLU A 1 110 ? 10.272 -10.471 3.298 1.00 77.31 110 GLU A C 1
ATOM 874 O O . GLU A 1 110 ? 10.168 -10.846 4.460 1.00 77.31 110 GLU A O 1
ATOM 879 N N . VAL A 1 111 ? 9.811 -9.285 2.888 1.00 73.31 111 VAL A N 1
ATOM 880 C CA . VAL A 1 111 ? 9.331 -8.245 3.818 1.00 73.31 111 VAL A CA 1
ATOM 881 C C . VAL A 1 111 ? 7.806 -8.234 3.965 1.00 73.31 111 VAL A C 1
ATOM 883 O O . VAL A 1 111 ? 7.298 -7.831 5.008 1.00 73.31 111 VAL A O 1
ATOM 886 N N . GLY A 1 112 ? 7.063 -8.691 2.953 1.00 76.75 112 GLY A N 1
ATOM 887 C CA . GLY A 1 112 ? 5.597 -8.627 2.919 1.00 76.75 112 GLY A CA 1
ATOM 888 C C . GLY A 1 112 ? 4.921 -9.321 4.105 1.00 76.75 112 GLY A C 1
ATOM 889 O O . GLY A 1 112 ? 4.217 -8.647 4.851 1.00 76.75 112 GLY A O 1
ATOM 890 N N . PRO A 1 113 ? 5.173 -10.620 4.355 1.00 83.06 113 PRO A N 1
ATOM 891 C CA . PRO A 1 113 ? 4.440 -11.358 5.385 1.00 83.06 113 PRO A CA 1
ATOM 892 C C . PRO A 1 113 ? 4.678 -10.846 6.812 1.00 83.06 113 PRO A C 1
ATOM 894 O O . PRO A 1 113 ? 3.747 -10.790 7.611 1.00 83.06 113 PRO A O 1
ATOM 897 N N . GLU A 1 114 ? 5.917 -10.473 7.149 1.00 84.44 114 GLU A N 1
ATOM 898 C CA . GLU A 1 114 ? 6.247 -9.951 8.483 1.00 84.44 114 GLU A CA 1
ATOM 899 C C . GLU A 1 114 ? 5.660 -8.549 8.689 1.00 84.44 114 GLU A C 1
ATOM 901 O O . GLU A 1 114 ? 5.106 -8.251 9.748 1.00 84.44 114 GLU A O 1
ATOM 906 N N . TRP A 1 115 ? 5.728 -7.700 7.661 1.00 84.62 115 TRP A N 1
ATOM 907 C CA . TRP A 1 115 ? 5.163 -6.356 7.711 1.00 84.62 115 TRP A CA 1
ATOM 908 C C . TRP A 1 115 ? 3.632 -6.360 7.785 1.00 84.62 115 TRP A C 1
ATOM 910 O O . TRP A 1 115 ? 3.053 -5.607 8.570 1.00 84.62 115 TRP A O 1
ATOM 920 N N . GLU A 1 116 ? 2.976 -7.222 7.007 1.00 87.88 116 GLU A N 1
ATOM 921 C CA . GLU A 1 116 ? 1.524 -7.413 7.047 1.00 87.88 116 GLU A CA 1
ATOM 922 C C . GLU A 1 116 ? 1.079 -7.915 8.425 1.00 87.88 116 GLU A C 1
ATOM 924 O O . GLU A 1 116 ? 0.193 -7.317 9.037 1.00 87.88 116 GLU A O 1
ATOM 929 N N . ALA A 1 117 ? 1.756 -8.929 8.978 1.00 90.38 117 ALA A N 1
ATOM 930 C CA . ALA A 1 117 ? 1.463 -9.432 10.319 1.00 90.38 117 ALA A CA 1
ATOM 931 C C . ALA A 1 117 ? 1.652 -8.356 11.402 1.00 90.38 117 ALA A C 1
ATOM 933 O O . ALA A 1 117 ? 0.836 -8.245 12.321 1.00 90.38 117 ALA A O 1
ATOM 934 N N . TYR A 1 118 ? 2.700 -7.534 11.286 1.00 91.75 118 TYR A N 1
ATOM 935 C CA . TYR A 1 118 ? 2.916 -6.405 12.187 1.00 91.75 118 TYR A CA 1
ATOM 936 C C . TYR A 1 118 ? 1.777 -5.382 12.094 1.00 91.75 118 TYR A C 1
ATOM 938 O O . TYR A 1 118 ? 1.267 -4.948 13.127 1.00 91.75 118 TYR A O 1
ATOM 946 N N . GLN A 1 119 ? 1.343 -5.012 10.884 1.00 91.94 119 GLN A N 1
ATOM 947 C CA .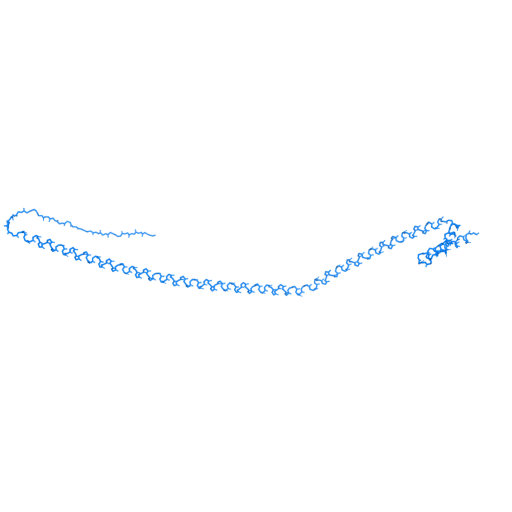 GLN A 1 119 ? 0.213 -4.096 10.700 1.00 91.94 119 GLN A CA 1
ATOM 948 C C . GLN A 1 119 ? -1.081 -4.647 11.302 1.00 91.94 119 GLN A C 1
ATOM 950 O O . GLN A 1 119 ? -1.747 -3.932 12.053 1.00 91.94 119 GLN A O 1
ATOM 955 N N . GLU A 1 120 ? -1.420 -5.906 11.024 1.00 94.12 120 GLU A N 1
ATOM 956 C CA . GLU A 1 120 ? -2.610 -6.551 11.587 1.00 94.12 120 GLU A CA 1
ATOM 957 C C . GLU A 1 120 ? -2.562 -6.602 13.119 1.00 94.12 120 GLU A C 1
ATOM 959 O O . GLU A 1 120 ? -3.569 -6.364 13.788 1.00 94.12 120 GLU A O 1
ATOM 964 N N . GLU A 1 121 ? -1.387 -6.853 13.703 1.00 94.69 121 GLU A N 1
ATOM 965 C CA . GLU A 1 121 ? -1.211 -6.818 15.152 1.00 94.69 121 GLU A CA 1
ATOM 966 C C . GLU A 1 121 ? -1.437 -5.414 15.734 1.00 94.69 121 GLU A C 1
ATOM 968 O O . GLU A 1 121 ? -2.053 -5.296 16.796 1.00 94.69 121 GLU A O 1
ATOM 973 N N . GLN A 1 122 ? -0.967 -4.354 15.067 1.00 95.69 122 GLN A N 1
ATOM 974 C CA . GLN A 1 122 ? -1.214 -2.979 15.520 1.00 95.69 122 GLN A CA 1
ATOM 975 C C . GLN A 1 122 ? -2.701 -2.622 15.463 1.00 95.69 122 GLN A C 1
ATOM 977 O O . GLN A 1 122 ? -3.211 -2.021 16.407 1.00 95.69 122 GLN A O 1
ATOM 982 N N . ILE A 1 123 ? -3.399 -3.032 14.399 1.00 96.44 123 ILE A N 1
ATOM 983 C CA . ILE A 1 123 ? -4.849 -2.837 14.269 1.00 96.44 123 ILE A CA 1
ATOM 984 C C . ILE A 1 123 ? -5.569 -3.557 15.413 1.00 96.44 123 ILE A C 1
ATOM 986 O O . ILE A 1 123 ? -6.326 -2.934 16.150 1.00 96.44 123 ILE A O 1
ATOM 990 N N . ARG A 1 124 ? -5.250 -4.836 15.652 1.00 96.75 124 ARG A N 1
ATOM 991 C CA . ARG A 1 124 ? -5.861 -5.608 16.744 1.00 96.75 124 ARG A CA 1
ATOM 992 C C . ARG A 1 124 ? -5.629 -4.967 18.114 1.00 96.75 124 ARG A C 1
ATOM 994 O O . ARG A 1 124 ? -6.550 -4.915 18.921 1.00 96.75 124 ARG A O 1
ATOM 1001 N N . LYS A 1 125 ? -4.413 -4.481 18.389 1.00 97.19 125 LYS A N 1
ATOM 1002 C CA . LYS A 1 125 ? -4.093 -3.799 19.655 1.00 97.19 125 LYS A CA 1
ATOM 1003 C C . LYS A 1 125 ? -4.912 -2.526 19.842 1.00 97.19 125 LYS A C 1
ATOM 1005 O O . LYS A 1 125 ? -5.388 -2.284 20.946 1.00 97.19 125 LYS A O 1
ATOM 1010 N N . HIS A 1 126 ? -5.073 -1.740 18.781 1.00 96.19 126 HIS A N 1
ATOM 1011 C CA . HIS A 1 126 ? -5.885 -0.529 18.817 1.00 96.19 126 HIS A CA 1
ATOM 1012 C C . HIS A 1 126 ? -7.361 -0.857 19.086 1.00 96.19 126 HIS A C 1
ATOM 1014 O O . HIS A 1 126 ? -7.964 -0.259 19.973 1.00 96.19 126 HIS A O 1
ATOM 1020 N N . ASP A 1 127 ? -7.915 -1.852 18.392 1.00 96.25 127 ASP A N 1
ATOM 1021 C CA . ASP A 1 127 ? -9.310 -2.272 18.568 1.00 96.25 127 ASP A CA 1
ATOM 1022 C C . ASP A 1 127 ? -9.573 -2.825 19.982 1.00 96.25 127 ASP A C 1
ATOM 1024 O O . ASP A 1 127 ? -10.601 -2.539 20.600 1.00 96.25 127 ASP A O 1
ATOM 1028 N N . GLU A 1 128 ? -8.635 -3.604 20.533 1.00 97.00 128 GLU A N 1
ATOM 1029 C CA . GLU A 1 128 ? -8.711 -4.096 21.915 1.00 97.00 128 GLU A CA 1
ATOM 1030 C C . GLU A 1 128 ? -8.654 -2.952 22.939 1.00 97.00 128 GLU A C 1
ATOM 1032 O O . GLU A 1 128 ? -9.387 -2.971 23.932 1.00 97.00 128 GLU A O 1
ATOM 1037 N N . GLU A 1 129 ? -7.804 -1.950 22.710 1.00 97.06 129 GLU A N 1
ATOM 1038 C CA . GLU A 1 129 ? -7.709 -0.775 23.575 1.00 97.06 129 GLU A CA 1
ATOM 1039 C C . GLU A 1 129 ? -8.980 0.080 23.521 1.00 97.06 129 GLU A C 1
ATOM 1041 O O . GLU A 1 129 ? -9.492 0.468 24.574 1.00 97.06 129 GLU A O 1
ATOM 1046 N N . GLU A 1 130 ? -9.526 0.322 22.330 1.00 96.75 130 GLU A N 1
ATOM 1047 C CA . GLU A 1 130 ? -10.779 1.057 22.147 1.00 96.75 130 GLU A CA 1
ATOM 1048 C C . GLU A 1 130 ? -11.934 0.364 22.876 1.00 96.75 130 GLU A C 1
ATOM 1050 O O . GLU A 1 130 ? -12.646 0.996 23.661 1.00 96.75 130 GLU A O 1
ATOM 1055 N N . LYS A 1 131 ? -12.059 -0.958 22.714 1.00 97.00 131 LYS A N 1
ATOM 1056 C CA . LYS A 1 131 ? -13.082 -1.743 23.407 1.00 97.00 131 LYS A CA 1
ATOM 1057 C C . LYS A 1 131 ? -12.934 -1.674 24.929 1.00 97.00 131 LYS A C 1
ATOM 1059 O O . LYS A 1 131 ? -13.931 -1.548 25.639 1.00 97.00 131 LYS A O 1
ATOM 1064 N N . ARG A 1 132 ? -11.702 -1.722 25.448 1.00 97.12 132 ARG A N 1
ATOM 1065 C CA . ARG A 1 132 ? -11.447 -1.577 26.889 1.00 97.12 132 ARG A CA 1
ATOM 1066 C C . ARG A 1 132 ? -11.882 -0.200 27.393 1.00 97.12 132 ARG A C 1
ATOM 1068 O O . ARG A 1 132 ? -12.530 -0.112 28.431 1.00 97.12 132 ARG A O 1
ATOM 1075 N N . LEU A 1 133 ? -11.550 0.864 26.663 1.00 97.19 133 LEU A N 1
ATOM 1076 C CA . LEU A 1 133 ? -11.937 2.230 27.025 1.00 97.19 133 LEU A CA 1
ATOM 1077 C C . LEU A 1 133 ? -13.459 2.425 26.991 1.00 97.19 133 LEU A C 1
ATOM 1079 O O . LEU A 1 133 ? -14.011 3.107 27.857 1.00 97.19 133 LEU A O 1
ATOM 1083 N N . GLU A 1 134 ? -14.148 1.809 26.031 1.00 96.75 134 GLU A N 1
ATOM 1084 C CA . GLU A 1 134 ? -15.609 1.818 25.968 1.00 96.75 134 GLU A CA 1
ATOM 1085 C C . GLU A 1 134 ? -16.228 1.092 27.172 1.00 96.75 134 GLU A C 1
ATOM 1087 O O . GLU A 1 134 ? -17.106 1.644 27.840 1.00 96.75 134 GLU A O 1
ATOM 1092 N N . GLU A 1 135 ? -15.739 -0.106 27.507 1.00 97.06 135 GLU A N 1
ATOM 1093 C CA . GLU A 1 135 ? -16.201 -0.870 28.673 1.00 97.06 135 GLU A CA 1
ATOM 1094 C C . GLU A 1 135 ? -15.966 -0.109 29.989 1.00 97.06 135 GLU A C 1
ATOM 1096 O O . GLU A 1 135 ? -16.881 -0.010 30.810 1.00 97.06 135 GLU A O 1
ATOM 1101 N N . GLU A 1 136 ? -14.792 0.503 30.170 1.00 96.81 136 GLU A N 1
ATOM 1102 C CA . GLU A 1 136 ? -14.487 1.357 31.327 1.00 96.81 136 GLU A CA 1
ATOM 1103 C C . GLU A 1 136 ? -15.416 2.583 31.395 1.00 96.81 136 GLU A C 1
ATOM 1105 O O . GLU A 1 136 ? -15.915 2.947 32.467 1.00 96.81 136 GLU A O 1
ATOM 1110 N N . GLY A 1 137 ? -15.705 3.208 30.249 1.00 97.81 137 GLY A N 1
ATOM 1111 C CA . GLY A 1 137 ? -16.644 4.323 30.145 1.00 97.81 137 GLY A CA 1
ATOM 1112 C C . GLY A 1 137 ? -18.073 3.928 30.530 1.00 97.81 137 GLY A C 1
ATOM 1113 O O . GLY A 1 137 ? -18.742 4.645 31.287 1.00 97.81 137 GLY A O 1
ATOM 1114 N N . LEU A 1 138 ? -18.531 2.764 30.065 1.00 97.06 138 LEU A N 1
ATOM 1115 C CA . LEU A 1 138 ? -19.833 2.195 30.414 1.00 97.06 138 LEU A CA 1
ATOM 1116 C C . LEU A 1 138 ? -19.908 1.814 31.896 1.00 97.06 138 LEU A C 1
ATOM 1118 O O . LEU A 1 138 ? -20.915 2.099 32.552 1.00 97.06 138 LEU A O 1
ATOM 1122 N N . GLU A 1 139 ? -18.852 1.220 32.455 1.00 96.88 139 GLU A N 1
ATOM 1123 C CA . GLU A 1 139 ? -18.787 0.888 33.878 1.00 96.88 139 GLU A CA 1
ATOM 1124 C C . GLU A 1 139 ? -18.852 2.154 34.739 1.00 96.88 139 GLU A C 1
ATOM 1126 O O . GLU A 1 139 ? -19.638 2.226 35.690 1.00 96.88 139 GLU A O 1
ATOM 1131 N N . TYR A 1 140 ? -18.094 3.192 34.375 1.00 96.44 140 TYR A N 1
ATOM 1132 C CA . TYR A 1 140 ? -18.133 4.480 35.060 1.00 96.44 140 TYR A CA 1
ATOM 1133 C C . TYR A 1 140 ? -19.536 5.099 35.023 1.00 96.44 140 TYR A C 1
ATOM 1135 O O . TYR A 1 140 ? -20.057 5.525 36.062 1.00 96.44 140 TYR A O 1
ATOM 1143 N N . ALA A 1 141 ? -20.181 5.113 33.852 1.00 96.69 141 ALA A N 1
ATOM 1144 C CA . ALA A 1 141 ? -21.542 5.619 33.698 1.00 96.69 141 ALA A CA 1
ATOM 1145 C C . ALA A 1 141 ? -22.544 4.820 34.547 1.00 96.69 141 ALA A C 1
ATOM 1147 O O . ALA A 1 141 ? -23.345 5.413 35.278 1.00 96.69 141 ALA A O 1
ATOM 1148 N N . ARG A 1 142 ? -22.451 3.484 34.535 1.00 94.62 142 ARG A N 1
ATOM 1149 C CA . ARG A 1 142 ? -23.286 2.595 35.3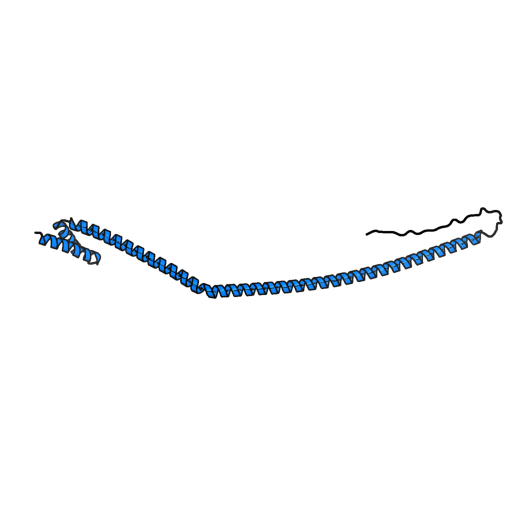54 1.00 94.62 142 ARG A CA 1
ATOM 1150 C C . ARG A 1 142 ? -23.092 2.855 36.844 1.00 94.62 142 ARG A C 1
ATOM 1152 O O . ARG A 1 142 ? -24.074 3.008 37.568 1.00 94.62 142 ARG A O 1
ATOM 1159 N N . LYS A 1 143 ? -21.846 2.949 37.311 1.00 95.75 143 LYS A N 1
ATOM 1160 C CA . LYS A 1 143 ? -21.521 3.234 38.716 1.00 95.75 143 LYS A CA 1
ATOM 1161 C C . LYS A 1 143 ? -22.077 4.587 39.149 1.00 95.75 143 LYS A C 1
ATOM 1163 O O . LYS A 1 143 ? -22.606 4.715 40.252 1.00 95.75 143 LYS A O 1
ATOM 1168 N N . LYS A 1 144 ? -21.994 5.594 38.277 1.00 96.38 144 LYS A N 1
ATOM 1169 C CA . LYS A 1 144 ? -22.545 6.928 38.532 1.00 96.38 144 LYS A CA 1
ATOM 1170 C C . LYS A 1 144 ? -24.073 6.907 38.622 1.00 96.38 144 LYS A C 1
ATOM 1172 O O . LYS A 1 144 ? -24.619 7.519 39.539 1.00 96.38 144 LYS A O 1
ATOM 1177 N N . ALA A 1 145 ? -24.747 6.181 37.730 1.00 93.38 145 ALA A N 1
ATOM 1178 C CA . ALA A 1 145 ? -26.197 5.996 37.777 1.00 93.38 145 ALA A CA 1
ATOM 1179 C C . ALA A 1 145 ? -26.634 5.275 39.065 1.00 93.38 145 ALA A C 1
ATOM 1181 O O . ALA A 1 145 ? -27.476 5.786 39.798 1.00 93.38 145 ALA A O 1
ATOM 1182 N N . GLN A 1 146 ? -25.978 4.165 39.417 1.00 90.81 146 GLN A N 1
ATOM 1183 C CA . GLN A 1 146 ? -26.264 3.423 40.651 1.00 90.81 146 GLN A CA 1
ATOM 1184 C C . GLN A 1 146 ? -26.022 4.257 41.917 1.00 90.81 146 GLN A C 1
ATOM 1186 O O . GLN A 1 146 ? -26.782 4.167 42.879 1.00 90.81 146 GLN A O 1
ATOM 1191 N N . ALA A 1 147 ? -24.975 5.089 41.938 1.00 93.94 147 ALA A N 1
ATOM 1192 C CA . ALA A 1 147 ? -24.718 5.991 43.058 1.00 93.94 147 ALA A CA 1
ATOM 1193 C C . ALA A 1 147 ? -25.826 7.044 43.216 1.00 93.94 147 ALA A C 1
ATOM 1195 O O . ALA A 1 147 ? -26.192 7.385 44.342 1.00 93.94 147 ALA A O 1
ATOM 1196 N N . PHE A 1 148 ? -26.369 7.545 42.102 1.00 93.31 148 PHE A N 1
ATOM 1197 C CA . PHE A 1 148 ? -27.506 8.459 42.121 1.00 93.31 148 PHE A CA 1
ATOM 1198 C C . PHE A 1 148 ? -28.766 7.767 42.655 1.00 93.31 148 PHE A C 1
ATOM 1200 O O . PHE A 1 148 ? -29.360 8.260 43.610 1.00 93.31 148 PHE A O 1
ATOM 1207 N N . GLU A 1 149 ? -29.112 6.593 42.123 1.00 90.12 149 GLU A N 1
ATOM 1208 C CA . GLU A 1 149 ? -30.261 5.802 42.588 1.00 90.12 149 GLU A CA 1
ATOM 1209 C C . GLU A 1 149 ? -30.164 5.464 44.078 1.00 90.12 149 GLU A C 1
ATOM 1211 O O . GLU A 1 149 ? -31.128 5.649 44.816 1.00 90.12 149 GLU A O 1
ATOM 1216 N N . LYS A 1 150 ? -28.983 5.049 44.556 1.00 91.62 150 LYS A N 1
ATOM 1217 C CA . LYS A 1 150 ? -28.759 4.770 45.980 1.00 91.62 150 LYS A CA 1
ATOM 1218 C C . LYS A 1 150 ? -28.993 6.008 46.845 1.00 91.62 150 LYS A C 1
ATOM 1220 O O . LYS A 1 150 ? -29.596 5.898 47.908 1.00 91.62 150 LYS A O 1
ATOM 1225 N N . LYS A 1 151 ? -28.536 7.181 46.399 1.00 92.31 151 LYS A N 1
ATOM 1226 C CA . LYS A 1 151 ? -28.724 8.443 47.128 1.00 92.31 151 LYS A CA 1
ATOM 1227 C C . LYS A 1 151 ? -30.194 8.860 47.181 1.00 92.31 151 LYS A C 1
ATOM 1229 O O . LYS A 1 151 ? -30.635 9.402 48.192 1.00 92.31 151 LYS A O 1
ATOM 1234 N N . GLU A 1 152 ? -30.947 8.625 46.112 1.00 91.25 152 GLU A N 1
ATOM 1235 C CA . GLU A 1 152 ? -32.389 8.884 46.091 1.00 91.25 152 GLU A CA 1
ATOM 1236 C C . GLU A 1 152 ? -33.144 7.893 46.983 1.00 91.25 152 GLU A C 1
ATOM 1238 O O . GLU A 1 152 ? -33.988 8.304 47.776 1.00 91.25 152 GLU A O 1
ATOM 1243 N N . LEU A 1 153 ? -32.767 6.613 46.952 1.00 91.62 153 LEU A N 1
ATOM 1244 C CA . LEU A 1 153 ? -33.314 5.587 47.838 1.00 91.62 153 LEU A CA 1
ATOM 1245 C C . LEU A 1 153 ? -33.022 5.876 49.320 1.00 91.62 153 LEU A C 1
ATOM 1247 O O . LEU A 1 153 ? -33.866 5.642 50.182 1.00 91.62 153 LEU A O 1
ATOM 1251 N N . GLU A 1 154 ? -31.841 6.406 49.637 1.00 89.31 154 GLU A N 1
ATOM 1252 C CA . GLU A 1 154 ? -31.467 6.774 51.004 1.00 89.31 154 GLU A CA 1
ATOM 1253 C C . GLU A 1 154 ? -32.366 7.882 51.566 1.00 89.31 154 GLU A C 1
ATOM 1255 O O . GLU A 1 154 ? -32.784 7.795 52.721 1.00 89.31 154 GLU A O 1
ATOM 1260 N N . LYS A 1 155 ? -32.723 8.875 50.743 1.00 92.19 155 LYS A N 1
ATOM 1261 C CA . LYS A 1 155 ? -33.647 9.958 51.118 1.00 92.19 155 LYS A CA 1
ATOM 1262 C C . LYS A 1 155 ? -35.117 9.543 51.092 1.00 92.19 155 LYS A C 1
ATOM 1264 O O . LYS A 1 155 ? -35.953 10.266 51.627 1.00 92.19 155 LYS A O 1
ATOM 1269 N N . MET A 1 156 ? -35.439 8.431 50.435 1.00 92.00 156 MET A N 1
ATOM 1270 C CA . MET A 1 156 ? -36.808 7.949 50.314 1.00 92.00 156 MET A CA 1
ATOM 1271 C C . MET A 1 156 ? -37.372 7.573 51.688 1.00 92.00 156 MET A C 1
ATOM 1273 O O . MET A 1 156 ? -36.672 6.992 52.528 1.00 92.00 156 MET A O 1
ATOM 1277 N N . SER A 1 157 ? -38.644 7.910 51.910 1.00 94.25 157 SER A N 1
ATOM 1278 C CA . SER A 1 157 ? -39.345 7.559 53.141 1.00 94.25 157 SER A CA 1
ATOM 1279 C C . SER A 1 157 ? -39.556 6.045 53.240 1.00 94.25 157 SER A C 1
ATOM 1281 O O . SER A 1 157 ? -39.569 5.323 52.240 1.00 94.25 157 SER A O 1
ATOM 1283 N N . CYS A 1 158 ? -39.721 5.550 54.464 1.00 93.25 158 CYS A N 1
ATOM 1284 C CA . CYS A 1 158 ? -39.923 4.126 54.715 1.00 93.25 158 CYS A CA 1
ATOM 1285 C C . CYS A 1 158 ? -41.242 3.606 54.123 1.00 93.25 158 CYS A C 1
ATOM 1287 O O . CYS A 1 158 ? -41.279 2.485 53.617 1.00 93.25 158 CYS A O 1
ATOM 1289 N N . ASP A 1 159 ? -42.297 4.422 54.136 1.00 94.56 159 ASP A N 1
ATOM 1290 C CA . ASP A 1 159 ? -43.599 4.065 53.564 1.00 94.56 159 ASP A CA 1
ATOM 1291 C C . ASP A 1 159 ? -43.551 4.042 52.031 1.00 94.56 159 ASP A C 1
ATOM 1293 O O . ASP A 1 159 ? -44.045 3.095 51.411 1.00 94.56 159 ASP A O 1
ATOM 1297 N N . ASP A 1 160 ? -42.870 5.015 51.414 1.00 94.81 160 ASP A N 1
ATOM 1298 C CA . ASP A 1 160 ? -42.662 5.034 49.961 1.00 94.81 160 ASP A CA 1
ATOM 1299 C C . ASP A 1 160 ? -41.814 3.838 49.512 1.00 94.81 160 ASP A C 1
ATOM 1301 O O . ASP A 1 160 ? -42.169 3.146 48.555 1.00 94.81 160 ASP A O 1
ATOM 1305 N N . ALA A 1 161 ? -40.735 3.528 50.242 1.00 93.75 161 ALA A N 1
ATOM 1306 C CA . ALA A 1 161 ? -39.888 2.374 49.956 1.00 93.75 161 ALA A CA 1
ATOM 1307 C C . ALA A 1 161 ? -40.662 1.046 50.065 1.00 93.75 161 ALA A C 1
ATOM 1309 O O . ALA A 1 161 ? -40.473 0.159 49.230 1.00 93.75 161 ALA A O 1
ATOM 1310 N N . LYS A 1 162 ? -41.571 0.912 51.046 1.00 94.12 162 LYS A N 1
ATOM 1311 C CA . LYS A 1 162 ? -42.467 -0.253 51.184 1.00 94.12 162 LYS A CA 1
ATOM 1312 C C . LYS A 1 162 ? -43.441 -0.369 50.011 1.00 94.12 162 LYS A C 1
ATOM 1314 O O . LYS A 1 162 ? -43.607 -1.464 49.475 1.00 94.12 162 LYS A O 1
ATOM 1319 N N . ASN A 1 163 ? -44.048 0.741 49.589 1.00 95.56 163 ASN A N 1
ATOM 1320 C CA . ASN A 1 163 ? -44.968 0.766 48.452 1.00 95.56 163 ASN A CA 1
ATOM 1321 C C . ASN A 1 163 ? -44.268 0.359 47.143 1.00 95.56 163 ASN A C 1
ATOM 1323 O O . ASN A 1 163 ? -44.768 -0.491 46.40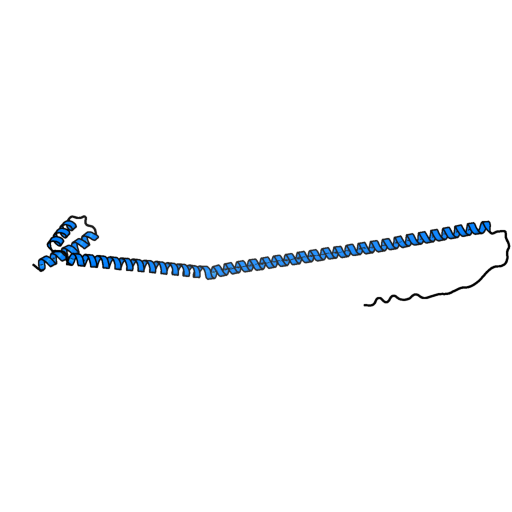5 1.00 95.56 163 ASN A O 1
ATOM 1327 N N . VAL A 1 164 ? -43.080 0.908 46.874 1.00 93.00 164 VAL A N 1
ATOM 1328 C CA . VAL A 1 164 ? -42.298 0.551 45.680 1.00 93.00 164 VAL A CA 1
ATOM 1329 C C . VAL A 1 164 ? -41.851 -0.913 45.726 1.00 93.00 164 VAL A C 1
ATOM 1331 O O . VAL A 1 164 ? -41.960 -1.613 44.721 1.00 93.00 164 VAL A O 1
ATOM 1334 N N . LEU A 1 165 ? -41.417 -1.420 46.885 1.00 93.81 165 LEU A N 1
ATOM 1335 C CA . LEU A 1 165 ? -41.052 -2.830 47.049 1.00 93.81 165 LEU A CA 1
ATOM 1336 C C . LEU A 1 165 ? -42.218 -3.779 46.731 1.00 93.81 165 LEU A C 1
ATOM 1338 O O . LEU A 1 165 ? -42.013 -4.812 46.093 1.00 93.81 165 LEU A O 1
ATOM 1342 N N . ASP A 1 166 ? -43.431 -3.442 47.165 1.00 93.25 166 ASP A N 1
ATOM 1343 C CA . ASP A 1 166 ? -44.635 -4.230 46.890 1.00 93.25 166 ASP A CA 1
ATOM 1344 C C . ASP A 1 166 ? -44.989 -4.236 45.393 1.00 93.25 166 ASP A C 1
ATOM 1346 O O . ASP A 1 166 ? -45.293 -5.289 44.831 1.00 93.25 166 ASP A O 1
ATOM 1350 N N . GLN A 1 167 ? -44.856 -3.094 44.710 1.00 92.25 167 GLN A N 1
ATOM 1351 C CA . GLN A 1 167 ? -45.017 -3.018 43.253 1.00 92.25 167 GLN A CA 1
ATOM 1352 C C . GLN A 1 167 ? -43.965 -3.853 42.516 1.00 92.25 167 GLN A C 1
ATOM 1354 O O . GLN A 1 167 ? -44.306 -4.607 41.606 1.00 92.25 167 GLN A O 1
ATOM 1359 N N . LEU A 1 168 ? -42.699 -3.776 42.937 1.00 91.94 168 LEU A N 1
ATOM 1360 C CA . LEU A 1 168 ? -41.617 -4.545 42.324 1.00 91.94 168 LEU A CA 1
ATOM 1361 C C . LEU A 1 168 ? -41.825 -6.056 42.497 1.00 91.94 168 LEU A C 1
ATOM 1363 O O . LEU A 1 168 ? -41.635 -6.809 41.545 1.00 91.94 168 LEU A O 1
ATOM 1367 N N . LYS A 1 169 ? -42.295 -6.507 43.666 1.00 89.94 169 LYS A N 1
ATOM 1368 C CA . LYS A 1 169 ? -42.628 -7.923 43.926 1.00 89.94 169 LYS A CA 1
ATOM 1369 C C . LYS A 1 169 ? -43.786 -8.449 43.077 1.00 89.94 169 LYS A C 1
ATOM 1371 O O . LYS A 1 169 ? -43.894 -9.658 42.889 1.00 89.94 169 LYS A O 1
ATOM 1376 N N . LYS A 1 170 ? -44.645 -7.558 42.583 1.00 91.31 170 LYS A N 1
ATOM 1377 C CA . LYS A 1 170 ? -45.761 -7.881 41.683 1.00 91.31 170 LYS A CA 1
ATOM 1378 C C . LYS A 1 170 ? -45.367 -7.835 40.203 1.00 91.31 170 LYS A C 1
ATOM 1380 O O . LYS A 1 170 ? -46.157 -8.268 39.368 1.00 91.31 170 LYS A O 1
ATOM 1385 N N . SER A 1 171 ? -44.189 -7.304 39.875 1.00 87.81 171 SER A N 1
ATOM 1386 C CA . SER A 1 171 ? -43.688 -7.224 38.499 1.00 87.81 171 SER A CA 1
ATOM 1387 C C . SER A 1 171 ? -42.991 -8.516 38.056 1.00 87.81 171 SER A C 1
ATOM 1389 O O . SER A 1 171 ? -42.688 -9.386 38.874 1.00 87.81 171 SER A O 1
ATOM 1391 N N . GLU A 1 172 ? -42.768 -8.665 36.747 1.00 86.75 172 GLU A N 1
ATOM 1392 C CA . GLU A 1 172 ? -42.161 -9.868 36.172 1.00 86.75 172 GLU A CA 1
ATOM 1393 C C . GLU A 1 172 ? -40.710 -10.048 36.665 1.00 86.75 172 GLU A C 1
ATOM 1395 O O . GLU A 1 172 ? -39.926 -9.092 36.650 1.00 86.75 172 GLU A O 1
ATOM 1400 N N . PRO A 1 173 ? -40.319 -11.255 37.118 1.00 80.62 173 PRO A N 1
ATOM 1401 C CA . PRO A 1 173 ? -38.997 -11.472 37.682 1.00 80.62 173 PRO A CA 1
ATOM 1402 C C . PRO A 1 173 ? -37.930 -11.479 36.584 1.00 80.62 173 PRO A C 1
ATOM 1404 O O . PRO A 1 173 ? -37.679 -12.486 35.927 1.00 80.62 173 PRO A O 1
ATOM 1407 N N . HIS A 1 174 ? -37.238 -10.357 36.438 1.00 82.38 174 HIS A N 1
ATOM 1408 C CA . HIS A 1 174 ? -36.033 -10.231 35.622 1.00 82.38 174 HIS A CA 1
ATOM 1409 C C . HIS A 1 174 ? -34.860 -9.675 36.446 1.00 82.38 174 HIS A C 1
ATOM 1411 O O . HIS A 1 174 ? -35.061 -9.038 37.483 1.00 82.38 174 HIS A O 1
ATOM 1417 N N . GLN A 1 175 ? -33.620 -9.914 36.000 1.00 79.12 175 GLN A N 1
ATOM 1418 C CA . GLN A 1 175 ? -32.395 -9.632 36.771 1.00 79.12 175 GLN A CA 1
ATOM 1419 C C . GLN A 1 175 ? -32.330 -8.198 37.328 1.00 79.12 175 GLN A C 1
ATOM 1421 O O . GLN A 1 175 ? -31.885 -8.009 38.459 1.00 79.12 175 GLN A O 1
ATOM 1426 N N . ALA A 1 176 ? -32.813 -7.209 36.568 1.00 77.25 176 ALA A N 1
ATOM 1427 C CA . ALA A 1 176 ? -32.876 -5.816 37.002 1.00 77.25 176 ALA A CA 1
ATOM 1428 C C . ALA A 1 176 ? -33.845 -5.616 38.183 1.00 77.25 176 ALA A C 1
ATOM 1430 O O . ALA A 1 176 ? -33.402 -5.159 39.236 1.00 77.25 176 ALA A O 1
ATOM 1431 N N . THR A 1 177 ? -35.121 -6.034 38.080 1.00 83.69 177 THR A N 1
ATOM 1432 C CA . THR A 1 177 ? -36.039 -5.916 39.236 1.00 83.69 177 THR A CA 1
ATOM 1433 C C . THR A 1 177 ? -35.575 -6.730 40.426 1.00 83.69 177 THR A C 1
ATOM 1435 O O . THR A 1 177 ? -35.769 -6.270 41.538 1.00 83.69 177 THR A O 1
ATOM 1438 N N . ASN A 1 178 ? -34.912 -7.877 40.252 1.00 88.00 178 ASN A N 1
ATOM 1439 C CA . ASN A 1 178 ? -34.392 -8.629 41.399 1.00 88.00 178 ASN A CA 1
ATOM 1440 C C . ASN A 1 178 ? -33.308 -7.845 42.166 1.00 88.00 178 ASN A C 1
ATOM 1442 O O . ASN A 1 178 ? -33.298 -7.873 43.398 1.00 88.00 178 ASN A O 1
ATOM 1446 N N . GLN A 1 179 ? -32.433 -7.109 41.466 1.00 87.00 179 GLN A N 1
ATOM 1447 C CA . GLN A 1 179 ? -31.465 -6.212 42.111 1.00 87.00 179 GLN A CA 1
ATOM 1448 C C . GLN A 1 179 ? -32.164 -5.047 42.819 1.00 87.00 179 GLN A C 1
ATOM 1450 O O . GLN A 1 179 ? -31.852 -4.768 43.977 1.00 87.00 179 GLN A O 1
ATOM 1455 N N . SER A 1 180 ? -33.147 -4.416 42.173 1.00 88.50 180 SER A N 1
ATOM 1456 C CA . SER A 1 180 ? -33.927 -3.342 42.792 1.00 88.50 180 SER A CA 1
ATOM 1457 C C . SER A 1 180 ? -34.703 -3.840 44.018 1.00 88.50 180 SER A C 1
ATOM 1459 O O . SER A 1 180 ? -34.619 -3.227 45.076 1.00 88.50 180 SER A O 1
ATOM 1461 N N . ILE A 1 181 ? -35.385 -4.989 43.941 1.00 91.94 181 ILE A N 1
ATOM 1462 C CA . ILE A 1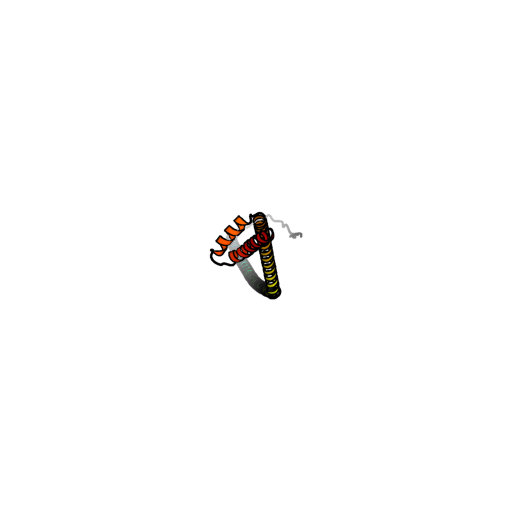 181 ? -36.102 -5.613 45.068 1.00 91.94 181 ILE A CA 1
ATOM 1463 C C . ILE A 1 181 ? -35.168 -5.779 46.268 1.00 91.94 181 ILE A C 1
ATOM 1465 O O . ILE A 1 181 ? -35.551 -5.417 47.377 1.00 91.94 181 ILE A O 1
ATOM 1469 N N . ALA A 1 182 ? -33.943 -6.274 46.061 1.00 91.94 182 ALA A N 1
ATOM 1470 C CA . ALA A 1 182 ? -32.972 -6.423 47.142 1.00 91.94 182 ALA A CA 1
ATOM 1471 C C . ALA A 1 182 ? -32.608 -5.073 47.788 1.00 91.94 182 ALA A C 1
ATOM 1473 O O . ALA A 1 182 ? -32.616 -4.968 49.013 1.00 91.94 182 ALA A O 1
ATOM 1474 N N . GLN A 1 183 ? -32.363 -4.033 46.982 1.00 91.06 183 GLN A N 1
ATOM 1475 C CA . GLN A 1 183 ? -32.034 -2.688 47.472 1.00 91.06 183 GLN A CA 1
ATOM 1476 C C . GLN A 1 183 ? -33.183 -2.059 48.274 1.00 91.06 183 GLN A C 1
ATOM 1478 O O . GLN A 1 183 ? -32.971 -1.548 49.375 1.00 91.06 183 GLN A O 1
ATOM 1483 N N . TYR A 1 184 ? -34.413 -2.126 47.758 1.00 93.38 184 TYR A N 1
ATOM 1484 C CA . TYR A 1 184 ? -35.593 -1.613 48.459 1.00 93.38 184 TYR A CA 1
ATOM 1485 C C . TYR A 1 184 ? -35.888 -2.417 49.726 1.00 93.38 184 TYR A C 1
ATOM 1487 O O . TYR A 1 184 ? -36.238 -1.844 50.756 1.00 93.38 184 TYR A O 1
ATOM 1495 N N . GLN A 1 185 ? -35.698 -3.736 49.691 1.00 93.62 185 GLN A N 1
ATOM 1496 C CA . GLN A 1 185 ? -35.877 -4.576 50.868 1.00 93.62 185 GLN A CA 1
ATOM 1497 C C . GLN A 1 185 ? -34.837 -4.274 51.955 1.00 93.62 185 GLN A C 1
ATOM 1499 O O . GLN A 1 185 ? -35.191 -4.239 53.129 1.00 93.62 185 GLN A O 1
ATOM 1504 N N . GLU A 1 186 ? -33.585 -3.977 51.596 1.00 93.00 186 GLU A N 1
ATOM 1505 C CA . GLU A 1 186 ? -32.568 -3.517 52.549 1.00 93.00 186 GLU A CA 1
ATOM 1506 C C . GLU A 1 186 ? -32.964 -2.188 53.210 1.00 93.00 186 GLU A C 1
ATOM 1508 O O . GLU A 1 186 ? -32.917 -2.079 54.437 1.00 93.00 186 GLU A O 1
ATOM 1513 N N . LYS A 1 187 ? -33.436 -1.207 52.428 1.00 92.69 187 LYS A N 1
ATOM 1514 C CA . LYS A 1 187 ? -33.927 0.079 52.954 1.00 92.69 187 LYS A CA 1
ATOM 1515 C C . LYS A 1 187 ? -35.097 -0.111 53.924 1.00 92.69 187 LYS A C 1
ATOM 1517 O O . LYS A 1 187 ? -35.079 0.462 55.011 1.00 92.69 187 LYS A O 1
ATOM 1522 N N . VAL A 1 188 ? -36.077 -0.942 53.563 1.00 93.62 188 VAL A N 1
ATOM 1523 C CA . VAL A 1 188 ? -37.220 -1.268 54.432 1.00 93.62 188 VAL A CA 1
ATOM 1524 C C . VAL A 1 188 ? -36.760 -1.950 55.724 1.00 93.62 188 VAL A C 1
ATOM 1526 O O . VAL A 1 188 ? -37.200 -1.563 56.803 1.00 93.62 188 VAL A O 1
ATOM 1529 N N . ASN A 1 189 ? -35.819 -2.892 55.641 1.00 93.06 189 ASN A N 1
ATOM 1530 C CA . ASN A 1 189 ? -35.262 -3.554 56.821 1.00 93.06 189 ASN A CA 1
ATOM 1531 C C . ASN A 1 189 ? -34.514 -2.580 57.747 1.00 93.06 189 ASN A C 1
ATOM 1533 O O . ASN A 1 189 ? -34.505 -2.785 58.957 1.00 93.06 189 ASN A O 1
ATOM 1537 N N . MET A 1 190 ? -33.847 -1.551 57.208 1.00 88.50 190 MET A N 1
ATOM 1538 C CA . MET A 1 190 ? -33.216 -0.516 58.039 1.00 88.50 190 MET A CA 1
ATOM 1539 C C . MET A 1 190 ? -34.260 0.348 58.745 1.00 88.50 190 MET A C 1
ATOM 1541 O O . MET A 1 190 ? -34.161 0.547 59.949 1.00 88.50 190 MET A O 1
ATOM 1545 N N . CYS A 1 191 ? -35.297 0.776 58.025 1.00 89.00 191 CYS A N 1
ATOM 1546 C CA . CYS A 1 191 ? -36.418 1.517 58.597 1.00 89.00 191 CYS A CA 1
ATOM 1547 C C . CYS A 1 191 ? -37.088 0.788 59.771 1.00 89.00 191 CYS A C 1
ATOM 1549 O O . CYS A 1 191 ? -37.486 1.418 60.741 1.00 89.00 191 CYS A O 1
ATOM 1551 N N . GLU A 1 192 ? -37.209 -0.538 59.692 1.00 86.88 192 GLU A N 1
ATOM 1552 C CA . GLU A 1 192 ? -37.808 -1.363 60.751 1.00 86.88 192 GLU A CA 1
ATOM 1553 C C . GLU A 1 192 ? -36.890 -1.569 61.962 1.00 86.88 192 GLU A C 1
ATOM 1555 O O . GLU A 1 192 ? -37.372 -1.922 63.031 1.00 86.88 192 GLU A O 1
ATOM 1560 N N . LYS A 1 193 ? -35.578 -1.350 61.812 1.00 83.81 193 LYS A N 1
ATOM 1561 C CA . LYS A 1 193 ? -34.608 -1.405 62.919 1.00 83.81 193 LYS A CA 1
ATOM 1562 C C . LYS A 1 193 ? -34.462 -0.076 63.661 1.00 83.81 193 LYS A C 1
ATOM 1564 O O . LYS A 1 193 ? -33.937 -0.074 64.769 1.00 83.81 193 LYS A O 1
ATOM 1569 N N . GLU A 1 194 ? -34.852 1.030 63.032 1.00 72.38 194 GLU A N 1
ATOM 1570 C CA . GLU A 1 194 ? -34.775 2.384 63.596 1.00 72.38 194 GLU A CA 1
ATOM 1571 C C . GLU A 1 194 ? -36.089 2.843 64.264 1.00 72.38 194 GLU A C 1
ATOM 1573 O O . GLU A 1 194 ? -36.128 3.939 64.825 1.00 72.38 194 GLU A O 1
ATOM 1578 N N . GLN A 1 195 ? -37.142 2.015 64.222 1.00 58.91 195 GLN A N 1
ATOM 1579 C CA . GLN A 1 195 ? -38.397 2.179 64.976 1.00 58.91 195 GLN A CA 1
ATOM 1580 C C . GLN A 1 195 ? -38.335 1.483 66.338 1.00 58.91 195 GLN A C 1
ATOM 1582 O O . GLN A 1 195 ? -38.942 2.032 67.286 1.00 58.91 195 GLN A O 1
#

Organism: NCBI:txid64104

Foldseek 3Di:
DDDDDDDDDDDDDDDDDDDDDDDDDDVPVVVVVVVVVVVVVVVVVVVVVVVVVVVVVVVVVVVVVVVVVVVVVVVVVVVVVVVVVVVVVVVVVVVVVVVVVVVVVVVCVVCVPVVVVVVVVVVVVVVVVVVVVVVVVVVVVVVVVVVVVLVVLLPDDLVRLVVVLVVLVVDDDDPVSVVVNVSSVVSNVVVVVVD

Sequence (195 aa):
MKITSLAITAGLLFAGCQAQEKPKKEAAKTEKVEQRKQEEVKKAEEKAKQEAEEQARQEQAAKEEQQRQEAEAQRQAEEKAKQEEKAKQELEAKKKTKENDESIEQASKEVGPEWEAYQEEQIRKHDEEEKRLEEEGLEYARKKAQAFEKKELEKMSCDDAKNVLDQLKKSEPHQATNQSIAQYQEKVNMCEKEQ